Protein AF-0000000069400389 (afdb_homodimer)

Sequence (372 aa):
MADGIDGRTILNSVLGAYGLPQLKAAAGYRLFDDPEEPYSFEYPRSWVRRNNSLRSGFVISDFNTADQLKIEVFPQPPPELPLAQAVVAKLVNPAAEVGGDSRLELPPVSRIKTEVRVIDGKEYTIVAFPSETITRSGYQVRRKNLAVAASRRGSVYCLGCSARSDQYNADKEAIFEHIVTSFRLGMADGIDGRTILNSVLGAYGLPQLKAAAGYRLFDDPEEPYSFEYPRSWVRRNNSLRSGFVISDFNTADQLKIEVFPQPPPELPLAQAVVAKLVNPAAEVGGDSRLELPPVSRIKTEVRVIDGKEYTIVAFPSETITRSGYQVRRKNLAVAASRRGSVYCLGCSARSDQYNADKEAIFEHIVTSFRLG

pLDDT: mean 75.81, std 20.22, range [18.67, 97.06]

Organism: Chlorella vulgaris (NCBI:txid3077)

Secondary structure (DSSP, 8-state):
------HHHHHHHHHHHTTPPP----TTEEEE--TTSSEEEEEETT-EEE--TTT-PPEEE-TTSS-EEEEEEEEPPPTTS-HHHHHHHHHH-GGGGTT-----BPPPGGG-EEEEEEETTEEEEEEEEEEEEE-TTS-EEEEEEEEEEEEETTEEEEEEEEEEGGG--HHHHHHHHHHHHH-EE-/------HHHHHHHHHHHTTPPP----TTEEEE--TTSSEEEEEETT-EEE--TTT-PPEEE-TTSS-EEEEEEEEPPPTTS-HHHHHHHHHH-GGGGTT-----BPPPGGG-EEEEEEETTEEEEEEEEEEEEE-TTS-EEEEEEEEEEEEETTEEEEEEEEEEGGG--HHHHHHHHHHHHH-EE-

InterPro domains:
  IPR002683 PsbP, C-terminal [PF01789] (28-184)
  IPR016123 Mog1/PsbP, alpha/beta/alpha sandwich [SSF55724] (31-185)

Foldseek 3Di:
DPPPQDVLNVQQVVCVVVVHHRPPPPPFWDKDDDVVDPDIDIDGPPDDDDPCLLPPKDWDADPVFRKIKIKGKFFDDDPVDDPLQVQQCCVQCVVVVPVDDPCFDGDDPVQKDWDWDADPNWIKIKIWGKGWDQDPVRDIFIKIKIKIWTDDPRMIIMMMIIHTPVPDDPVNVVVSVVVRVVDDDD/DPPPQDVLNVQLVVCVVVVHDRPPPPPFWDKDDDVVDPDIDIDGPPDDDDPPLLPPKDWDADPVFRKIKIKGKFFDDDPVDDPLQVQQCCVQCVCVVPVDDPCFDGDDPVQKDWDWDADPNWIKIKIWGKGWDQDPVRDIFIKIKIKIWTDDPRMIMMMMIIHTPVPDDPVNVVVSVVVRVVDDDD

Structure (mmCIF, N/CA/C/O backbone):
data_AF-0000000069400389-model_v1
#
loop_
_entity.id
_entity.type
_entity.pdbx_description
1 polymer 'PsbP C-terminal domain-containing protein'
#
loop_
_atom_site.group_PDB
_atom_site.id
_atom_site.type_symbol
_atom_site.label_atom_id
_atom_site.label_alt_id
_atom_site.label_comp_id
_atom_site.label_asym_id
_atom_site.label_entity_id
_atom_site.label_seq_id
_atom_site.pdbx_PDB_ins_code
_atom_site.Cartn_x
_atom_site.Cartn_y
_atom_site.Cartn_z
_atom_site.occupancy
_atom_site.B_iso_or_equiv
_atom_site.auth_seq_id
_atom_site.auth_comp_id
_atom_site.auth_asym_id
_atom_site.auth_atom_id
_atom_site.pdbx_PDB_model_num
ATOM 1 N N . MET A 1 1 ? -14.555 34.281 -21.391 1 18.67 1 MET A N 1
ATOM 2 C CA . MET A 1 1 ? -13.125 34.344 -21.078 1 18.67 1 MET A CA 1
ATOM 3 C C . MET A 1 1 ? -12.898 34.281 -19.578 1 18.67 1 MET A C 1
ATOM 5 O O . MET A 1 1 ? -11.852 34.719 -19.094 1 18.67 1 MET A O 1
ATOM 9 N N . ALA A 1 2 ? -13.68 33.656 -18.703 1 27.16 2 ALA A N 1
ATOM 10 C CA . ALA A 1 2 ? -13.906 33.781 -17.266 1 27.16 2 ALA A CA 1
ATOM 11 C C . ALA A 1 2 ? -12.625 33.562 -16.484 1 27.16 2 ALA A C 1
ATOM 13 O O . ALA A 1 2 ? -11.984 32.5 -16.625 1 27.16 2 ALA A O 1
ATOM 14 N N . ASP A 1 3 ? -11.812 34.469 -16.188 1 31.42 3 ASP A N 1
ATOM 15 C CA . ASP A 1 3 ? -10.5 34.625 -15.578 1 31.42 3 ASP A CA 1
ATOM 16 C C . ASP A 1 3 ? -10.461 33.938 -14.203 1 31.42 3 ASP A C 1
ATOM 18 O O . ASP A 1 3 ? -11.086 34.406 -13.258 1 31.42 3 ASP A O 1
ATOM 22 N N . GLY A 1 4 ? -10.734 32.688 -14.102 1 34.12 4 GLY A N 1
ATOM 23 C CA . GLY A 1 4 ? -11 31.844 -12.938 1 34.12 4 GLY A CA 1
ATOM 24 C C . GLY A 1 4 ? -10.016 32.062 -11.805 1 34.12 4 GLY A C 1
ATOM 25 O O . GLY A 1 4 ? -8.797 32.062 -12.016 1 34.12 4 GLY A O 1
ATOM 26 N N . ILE A 1 5 ? -10.352 32.875 -10.812 1 39.53 5 ILE A N 1
ATOM 27 C CA . ILE A 1 5 ? -9.648 33.375 -9.633 1 39.53 5 ILE A CA 1
ATOM 28 C C . ILE A 1 5 ? -8.883 32.25 -8.969 1 39.53 5 ILE A C 1
ATOM 30 O O . ILE A 1 5 ? -9.469 31.234 -8.578 1 39.53 5 ILE A O 1
ATOM 34 N N . ASP A 1 6 ? -7.637 32.062 -9.289 1 43.31 6 ASP A N 1
ATOM 35 C CA . ASP A 1 6 ? -6.633 31.125 -8.805 1 43.31 6 ASP A CA 1
ATOM 36 C C . ASP A 1 6 ? -6.629 31.047 -7.281 1 43.31 6 ASP A C 1
ATOM 38 O O . ASP A 1 6 ? -6.742 32.062 -6.605 1 43.31 6 ASP A O 1
ATOM 42 N N . GLY A 1 7 ? -7.098 30.188 -6.547 1 41.69 7 GLY A N 1
ATOM 43 C CA . GLY A 1 7 ? -7.301 30.062 -5.113 1 41.69 7 GLY A CA 1
ATOM 44 C C . GLY A 1 7 ? -6.184 30.672 -4.293 1 41.69 7 GLY A C 1
ATOM 45 O O . GLY A 1 7 ? -6.418 31.188 -3.197 1 41.69 7 GLY A O 1
ATOM 46 N N . ARG A 1 8 ? -4.898 30.906 -4.742 1 48.06 8 ARG A N 1
ATOM 47 C CA . ARG A 1 8 ? -3.85 31.703 -4.113 1 48.06 8 ARG A CA 1
ATOM 48 C C . ARG A 1 8 ? -4.285 33.156 -3.959 1 48.06 8 ARG A C 1
ATOM 50 O O . ARG A 1 8 ? -3.988 33.781 -2.945 1 48.06 8 ARG A O 1
ATOM 57 N N . THR A 1 9 ? -4.992 33.469 -4.91 1 51.22 9 THR A N 1
ATOM 58 C CA . THR A 1 9 ? -5.465 34.844 -4.898 1 51.22 9 THR A CA 1
ATOM 59 C C . THR A 1 9 ? -6.469 35.062 -3.771 1 51.22 9 THR A C 1
ATOM 61 O O . THR A 1 9 ? -6.391 36.062 -3.045 1 51.22 9 THR A O 1
ATOM 64 N N . ILE A 1 10 ? -7.207 34.125 -3.498 1 46.81 10 ILE A N 1
ATOM 65 C CA . ILE A 1 10 ? -8.219 34.25 -2.459 1 46.81 10 ILE A CA 1
ATOM 66 C C . ILE A 1 10 ? -7.574 34.125 -1.083 1 46.81 10 ILE A C 1
ATOM 68 O O . ILE A 1 10 ? -7.82 34.938 -0.191 1 46.81 10 ILE A O 1
ATOM 72 N N . LEU A 1 11 ? -6.57 33.219 -0.821 1 45 11 LEU A N 1
ATOM 73 C CA . LEU A 1 11 ? -5.879 33.031 0.454 1 45 11 LEU A CA 1
ATOM 74 C C . LEU A 1 11 ? -4.988 34.25 0.751 1 45 11 LEU A C 1
ATOM 76 O O . LEU A 1 11 ? -4.992 34.75 1.87 1 45 11 LEU A O 1
ATOM 80 N N . ASN A 1 12 ? -4.211 34.688 -0.18 1 56.81 12 ASN A N 1
ATOM 81 C CA . ASN A 1 12 ? -3.447 35.906 0.027 1 56.81 12 ASN A CA 1
ATOM 82 C C . ASN A 1 12 ? -4.359 37.094 0.313 1 56.81 12 ASN A C 1
ATOM 84 O O . ASN A 1 12 ? -3.98 38 1.046 1 56.81 12 ASN A O 1
ATOM 88 N N . SER A 1 13 ? -5.539 36.969 -0.174 1 52.91 13 SER A N 1
ATOM 89 C CA . SER A 1 13 ? -6.477 38.062 0.104 1 52.91 13 SER A CA 1
ATOM 90 C C . SER A 1 13 ? -6.906 38.062 1.567 1 52.91 13 SER A C 1
ATOM 92 O O . SER A 1 13 ? -7.008 39.125 2.191 1 52.91 13 SER A O 1
ATOM 94 N N . VAL A 1 14 ? -7.07 36.969 2.166 1 45.69 14 VAL A N 1
ATOM 95 C CA . VAL A 1 14 ? -7.457 36.812 3.566 1 45.69 14 VAL A CA 1
ATOM 96 C C . VAL A 1 14 ? -6.27 37.125 4.469 1 45.69 14 VAL A C 1
ATOM 98 O O . VAL A 1 14 ? -6.398 37.906 5.414 1 45.69 14 VAL A O 1
ATOM 101 N N . LEU A 1 15 ? -5.109 36.5 4.164 1 49.78 15 LEU A N 1
ATOM 102 C CA . LEU A 1 15 ? -3.93 36.875 4.938 1 49.78 15 LEU A CA 1
ATOM 103 C C . LEU A 1 15 ? -3.713 38.375 4.895 1 49.78 15 LEU A C 1
ATOM 105 O O . LEU A 1 15 ? -3.402 39 5.914 1 49.78 15 LEU A O 1
ATOM 109 N N . GLY A 1 16 ? -3.781 38.906 3.727 1 51.16 16 GLY A N 1
ATOM 110 C CA . GLY A 1 16 ? -3.654 40.344 3.555 1 51.16 16 GLY A CA 1
ATOM 111 C C . GLY A 1 16 ? -4.637 41.156 4.398 1 51.16 16 GLY A C 1
ATOM 112 O O . GLY A 1 16 ? -4.285 42.188 4.957 1 51.16 16 GLY A O 1
ATOM 113 N N . ALA A 1 17 ? -5.777 40.75 4.508 1 50.03 17 ALA A N 1
ATOM 114 C CA . ALA A 1 17 ? -6.801 41.469 5.273 1 50.03 17 ALA A CA 1
ATOM 115 C C . ALA A 1 17 ? -6.449 41.5 6.758 1 50.03 17 ALA A C 1
ATOM 117 O O . ALA A 1 17 ? -6.797 42.469 7.457 1 50.03 17 ALA A O 1
ATOM 118 N N . TYR A 1 18 ? -5.695 40.531 7.289 1 48.56 18 TYR A N 1
ATOM 119 C CA . TYR A 1 18 ? -5.312 40.5 8.695 1 48.56 18 TYR A CA 1
ATOM 120 C C . TYR A 1 18 ? -3.881 40.969 8.883 1 48.56 18 TYR A C 1
ATOM 122 O O . TYR A 1 18 ? -3.305 40.844 9.961 1 48.56 18 TYR A O 1
ATOM 130 N N . GLY A 1 19 ? -3.307 41.531 7.836 1 48.47 19 GLY A N 1
ATOM 131 C CA . GLY A 1 19 ? -1.985 42.156 7.891 1 48.47 19 GLY A CA 1
ATOM 132 C C . GLY A 1 19 ? -0.862 41.125 7.906 1 48.47 19 GLY A C 1
ATOM 133 O O . GLY A 1 19 ? 0.236 41.406 8.391 1 48.47 19 GLY A O 1
ATOM 134 N N . LEU A 1 20 ? -1.243 39.906 7.617 1 45.25 20 LEU A N 1
ATOM 135 C CA . LEU A 1 20 ? -0.29 38.781 7.656 1 45.25 20 LEU A CA 1
ATOM 136 C C . LEU A 1 20 ? 0.436 38.656 6.32 1 45.25 20 LEU A C 1
ATOM 138 O O . LEU A 1 20 ? -0.083 39.062 5.281 1 45.25 20 LEU A O 1
ATOM 142 N N . PRO A 1 21 ? 1.697 38.25 6.266 1 48.38 21 PRO A N 1
ATOM 143 C CA . PRO A 1 21 ? 2.436 38.156 5.004 1 48.38 21 PRO A CA 1
ATOM 144 C C . PRO A 1 21 ? 1.747 37.281 3.979 1 48.38 21 PRO A C 1
ATOM 146 O O . PRO A 1 21 ? 1.101 36.281 4.348 1 48.38 21 PRO A O 1
ATOM 149 N N . GLN A 1 22 ? 1.416 37.625 2.736 1 47.28 22 GLN A N 1
ATOM 150 C CA . GLN A 1 22 ? 0.807 36.938 1.612 1 47.28 22 GLN A CA 1
ATOM 151 C C . GLN A 1 22 ? 1.602 35.688 1.252 1 47.28 22 GLN A C 1
ATOM 153 O O . GLN A 1 22 ? 2.809 35.594 1.49 1 47.28 22 GLN A O 1
ATOM 158 N N . LEU A 1 23 ? 0.922 34.5 1.104 1 44.97 23 LEU A N 1
ATOM 159 C CA . LEU A 1 23 ? 1.599 33.25 0.703 1 44.97 23 LEU A CA 1
ATOM 160 C C . LEU A 1 23 ? 2.205 33.406 -0.689 1 44.97 23 LEU A C 1
ATOM 162 O O . LEU A 1 23 ? 1.507 33.75 -1.642 1 44.97 23 LEU A O 1
ATOM 166 N N . LYS A 1 24 ? 3.381 33.844 -0.844 1 45.59 24 LYS A N 1
ATOM 167 C CA . LYS A 1 24 ? 4.109 33.844 -2.109 1 45.59 24 LYS A CA 1
ATOM 168 C C . LYS A 1 24 ? 4.16 32.469 -2.732 1 45.59 24 LYS A C 1
ATOM 170 O O . LYS A 1 24 ? 4.145 31.453 -2.02 1 45.59 24 LYS A O 1
ATOM 175 N N . ALA A 1 25 ? 3.545 32.125 -3.816 1 48.88 25 ALA A N 1
ATOM 176 C CA . ALA A 1 25 ? 3.996 30.906 -4.512 1 48.88 25 ALA A CA 1
ATOM 177 C C . ALA A 1 25 ? 5.473 30.641 -4.242 1 48.88 25 ALA A C 1
ATOM 179 O O . ALA A 1 25 ? 6.324 31.484 -4.523 1 48.88 25 ALA A O 1
ATOM 180 N N . ALA A 1 26 ? 5.785 29.984 -3.072 1 53.16 26 ALA A N 1
ATOM 181 C CA . ALA A 1 26 ? 7.188 29.953 -2.662 1 53.16 26 ALA A CA 1
ATOM 182 C C . ALA A 1 26 ? 8.07 29.359 -3.754 1 53.16 26 ALA A C 1
ATOM 184 O O . ALA A 1 26 ? 7.742 28.328 -4.328 1 53.16 26 ALA A O 1
ATOM 185 N N . ALA A 1 27 ? 8.805 30.094 -4.34 1 67.44 27 ALA A N 1
ATOM 186 C CA . ALA A 1 27 ? 9.773 29.844 -5.402 1 67.44 27 ALA A CA 1
ATOM 187 C C . ALA A 1 27 ? 10.32 28.422 -5.328 1 67.44 27 ALA A C 1
ATOM 189 O O . ALA A 1 27 ? 10.664 27.828 -6.352 1 67.44 27 ALA A O 1
ATOM 190 N N . GLY A 1 28 ? 9.961 27.578 -4.25 1 87.25 28 GLY A N 1
ATOM 191 C CA . GLY A 1 28 ? 10.578 26.281 -4.062 1 87.25 28 GLY A CA 1
ATOM 192 C C . GLY A 1 28 ? 9.57 25.141 -3.998 1 87.25 28 GLY A C 1
ATOM 193 O O . GLY A 1 28 ? 9.945 23.984 -3.781 1 87.25 28 GLY A O 1
ATOM 194 N N . TYR A 1 29 ? 8.273 25.469 -4.379 1 92 29 TYR A N 1
ATOM 195 C CA . TYR A 1 29 ? 7.258 24.422 -4.258 1 92 29 TYR A CA 1
ATOM 196 C C . TYR A 1 29 ? 6.594 24.141 -5.602 1 92 29 TYR A C 1
ATOM 198 O O . TYR A 1 29 ? 6.562 25.016 -6.473 1 92 29 TYR A O 1
ATOM 206 N N . ARG A 1 30 ? 6.121 22.828 -5.746 1 89.88 30 ARG A N 1
ATOM 207 C CA . ARG A 1 30 ? 5.336 22.391 -6.895 1 89.88 30 ARG A CA 1
ATOM 208 C C . ARG A 1 30 ? 3.92 22.016 -6.477 1 89.88 30 ARG A C 1
ATOM 210 O O . ARG A 1 30 ? 3.707 21.5 -5.375 1 89.88 30 ARG A O 1
ATOM 217 N N . LEU A 1 31 ? 3.004 22.281 -7.426 1 89.81 31 LEU A N 1
ATOM 218 C CA . LEU A 1 31 ? 1.607 21.938 -7.184 1 89.81 31 LEU A CA 1
ATOM 219 C C . LEU A 1 31 ? 1.3 20.531 -7.688 1 89.81 31 LEU A C 1
ATOM 221 O O . LEU A 1 31 ? 1.609 20.203 -8.836 1 89.81 31 LEU A O 1
ATOM 225 N N . PHE A 1 32 ? 0.857 19.703 -6.797 1 89.25 32 PHE A N 1
ATOM 226 C CA . PHE A 1 32 ? 0.183 18.484 -7.207 1 89.25 32 PHE A CA 1
ATOM 227 C C . PHE A 1 32 ? -1.296 18.734 -7.469 1 89.25 32 PHE A C 1
ATOM 229 O O . PHE A 1 32 ? -2.043 19.078 -6.551 1 89.25 32 PHE A O 1
ATOM 236 N N . ASP A 1 33 ? -1.626 18.641 -8.711 1 84.19 33 ASP A N 1
ATOM 237 C CA . ASP A 1 33 ? -3.016 18.812 -9.125 1 84.19 33 ASP A CA 1
ATOM 238 C C . ASP A 1 33 ? -3.377 17.859 -10.258 1 84.19 33 ASP A C 1
ATOM 240 O O . ASP A 1 33 ? -3.307 18.234 -11.43 1 84.19 33 ASP A O 1
ATOM 244 N N . ASP A 1 34 ? -3.701 16.625 -9.867 1 73.75 34 ASP A N 1
ATOM 245 C CA . ASP A 1 34 ? -4.137 15.578 -10.789 1 73.75 34 ASP A CA 1
ATOM 246 C C . ASP A 1 34 ? -5.648 15.641 -11.008 1 73.75 34 ASP A C 1
ATOM 248 O O . ASP A 1 34 ? -6.426 15.531 -10.055 1 73.75 34 ASP A O 1
ATOM 252 N N . PRO A 1 35 ? -6.051 15.836 -12.25 1 74.25 35 PRO A N 1
ATOM 253 C CA . PRO A 1 35 ? -7.488 15.953 -12.508 1 74.25 35 PRO A CA 1
ATOM 254 C C . PRO A 1 35 ? -8.266 14.711 -12.086 1 74.25 35 PRO A C 1
ATOM 256 O O . PRO A 1 35 ? -9.477 14.781 -11.859 1 74.25 35 PRO A O 1
ATOM 259 N N . GLU A 1 36 ? -7.609 13.594 -12.016 1 68.81 36 GLU A N 1
ATOM 260 C CA . GLU A 1 36 ? -8.266 12.352 -11.617 1 68.81 36 GLU A CA 1
ATOM 261 C C . GLU A 1 36 ? -8.445 12.289 -10.102 1 68.81 36 GLU A C 1
ATOM 263 O O . GLU A 1 36 ? -9.148 11.414 -9.586 1 68.81 36 GLU A O 1
ATOM 268 N N . GLU A 1 37 ? -7.77 13.164 -9.391 1 76.81 37 GLU A N 1
ATOM 269 C CA . GLU A 1 37 ? -7.848 13.188 -7.934 1 76.81 37 GLU A CA 1
ATOM 270 C C . GLU A 1 37 ? -8.648 14.391 -7.449 1 76.81 37 GLU A C 1
ATOM 272 O O . GLU A 1 37 ? -8.555 15.477 -8.016 1 76.81 37 GLU A O 1
ATOM 277 N N . PRO A 1 38 ? -9.469 14.203 -6.43 1 86.06 38 PRO A N 1
ATOM 278 C CA . PRO A 1 38 ? -10.289 15.305 -5.918 1 86.06 38 PRO A CA 1
ATOM 279 C C . PRO A 1 38 ? -9.516 16.219 -4.977 1 86.06 38 PRO A C 1
ATOM 281 O O . PRO A 1 38 ? -10.117 16.953 -4.188 1 86.06 38 PRO A O 1
ATOM 284 N N . TYR A 1 39 ? -8.227 16.094 -4.859 1 90.56 39 TYR A N 1
ATOM 285 C CA . TYR A 1 39 ? -7.414 16.906 -3.959 1 90.56 39 TYR A CA 1
ATOM 286 C C . TYR A 1 39 ? -6.223 17.516 -4.695 1 90.56 39 TYR A C 1
ATOM 288 O O . TYR A 1 39 ? -5.844 17.047 -5.77 1 90.56 39 TYR A O 1
ATOM 296 N N . SER A 1 40 ? -5.699 18.641 -4.141 1 90.38 40 SER A N 1
ATOM 297 C CA . SER A 1 40 ? -4.465 19.281 -4.57 1 90.38 40 SER A CA 1
ATOM 298 C C . SER A 1 40 ? -3.633 19.734 -3.377 1 90.38 40 SER A C 1
ATOM 300 O O . SER A 1 40 ? -4.152 19.875 -2.268 1 90.38 40 SER A O 1
ATOM 302 N N . PHE A 1 41 ? -2.348 19.797 -3.537 1 94.62 41 PHE A N 1
ATOM 303 C CA . PHE A 1 41 ? -1.428 20.281 -2.518 1 94.62 41 PHE A CA 1
ATOM 304 C C . PHE A 1 41 ? -0.112 20.734 -3.143 1 94.62 41 PHE A C 1
ATOM 306 O O . PHE A 1 41 ? 0.162 20.422 -4.305 1 94.62 41 PHE A O 1
ATOM 313 N N . GLU A 1 42 ? 0.607 21.516 -2.342 1 94.12 42 GLU A N 1
ATOM 314 C CA . GLU A 1 42 ? 1.947 21.906 -2.77 1 94.12 42 GLU A CA 1
ATOM 315 C C . GLU A 1 42 ? 3.018 21.141 -2.004 1 94.12 42 GLU A C 1
ATOM 317 O O . GLU A 1 42 ? 2.84 20.828 -0.825 1 94.12 42 GLU A O 1
ATOM 322 N N . TYR A 1 43 ? 4.125 20.766 -2.73 1 93.81 43 TYR A N 1
ATOM 323 C CA . TYR A 1 43 ? 5.266 20.109 -2.105 1 93.81 43 TYR A CA 1
ATOM 324 C C . TYR A 1 43 ? 6.578 20.609 -2.699 1 93.81 43 TYR A C 1
ATOM 326 O O . TYR A 1 43 ? 6.594 21.203 -3.775 1 93.81 43 TYR A O 1
ATOM 334 N N . PRO A 1 44 ? 7.66 20.422 -1.957 1 91.88 44 PRO A N 1
ATOM 335 C CA . PRO A 1 44 ? 8.938 20.938 -2.461 1 91.88 44 PRO A CA 1
ATOM 336 C C . PRO A 1 44 ? 9.281 20.406 -3.848 1 91.88 44 PRO A C 1
ATOM 338 O O . PRO A 1 44 ? 9.141 19.203 -4.102 1 91.88 44 PRO A O 1
ATOM 341 N N . ARG A 1 45 ? 9.812 21.25 -4.715 1 87.25 45 ARG A N 1
ATOM 342 C CA . ARG A 1 45 ? 10.156 20.906 -6.086 1 87.25 45 ARG A CA 1
ATOM 343 C C . ARG A 1 45 ? 11.234 19.828 -6.125 1 87.25 45 ARG A C 1
ATOM 345 O O . ARG A 1 45 ? 11.312 19.047 -7.078 1 87.25 45 ARG A O 1
ATOM 352 N N . SER A 1 46 ? 12.031 19.828 -5.129 1 85.75 46 SER A N 1
ATOM 353 C CA . SER A 1 46 ? 13.148 18.906 -5.094 1 85.75 46 SER A CA 1
ATOM 354 C C . SER A 1 46 ? 12.688 17.5 -4.727 1 85.75 46 SER A C 1
ATOM 356 O O . SER A 1 46 ? 13.445 16.531 -4.859 1 85.75 46 SER A O 1
ATOM 358 N N . TRP A 1 47 ? 11.438 17.344 -4.219 1 87.5 47 TRP A N 1
ATOM 359 C CA . TRP A 1 47 ? 10.938 16.016 -3.867 1 87.5 47 TRP A CA 1
ATOM 360 C C . TRP A 1 47 ? 10.5 15.25 -5.109 1 87.5 47 TRP A C 1
ATOM 362 O O . TRP A 1 47 ? 10.086 15.859 -6.102 1 87.5 47 TRP A O 1
ATOM 372 N N . VAL A 1 48 ? 10.586 13.922 -5.023 1 76.88 48 VAL A N 1
ATOM 373 C CA . VAL A 1 48 ? 10.305 13.062 -6.168 1 76.88 48 VAL A CA 1
ATOM 374 C C . VAL A 1 48 ? 9.086 12.188 -5.875 1 76.88 48 VAL A C 1
ATOM 376 O O . VAL A 1 48 ? 9 11.578 -4.809 1 76.88 48 VAL A O 1
ATOM 379 N N . ARG A 1 49 ? 8.164 12.344 -6.848 1 74.56 49 ARG A N 1
ATOM 380 C CA . ARG A 1 49 ? 6.988 11.477 -6.77 1 74.56 49 ARG A CA 1
ATOM 381 C C . ARG A 1 49 ? 7.316 10.07 -7.246 1 74.56 49 ARG A C 1
ATOM 383 O O . ARG A 1 49 ? 7.898 9.891 -8.32 1 74.56 49 ARG A O 1
ATOM 390 N N . ARG A 1 50 ? 7.109 9.148 -6.469 1 62.47 50 ARG A N 1
ATOM 391 C CA . ARG A 1 50 ? 7.262 7.746 -6.859 1 62.47 50 ARG A CA 1
ATOM 392 C C . ARG A 1 50 ? 5.938 7 -6.742 1 62.47 50 ARG A C 1
ATOM 394 O O . ARG A 1 50 ? 5.164 7.23 -5.809 1 62.47 50 ARG A O 1
ATOM 401 N N . ASN A 1 51 ? 5.43 6.496 -7.961 1 49.28 51 ASN A N 1
ATOM 402 C CA . ASN A 1 51 ? 4.266 5.625 -7.836 1 49.28 51 ASN A CA 1
ATOM 403 C C . ASN A 1 51 ? 4.43 4.637 -6.688 1 49.28 51 ASN A C 1
ATOM 405 O O . ASN A 1 51 ? 5.508 4.07 -6.496 1 49.28 51 ASN A O 1
ATOM 409 N N . ASN A 1 52 ? 3.797 4.98 -5.754 1 46.16 52 ASN A N 1
ATOM 410 C CA . ASN A 1 52 ? 3.852 3.928 -4.746 1 46.16 52 ASN A CA 1
ATOM 411 C C . ASN A 1 52 ? 3.654 2.549 -5.367 1 46.16 52 ASN A C 1
ATOM 413 O O . ASN A 1 52 ? 2.521 2.129 -5.613 1 46.16 52 ASN A O 1
ATOM 417 N N . SER A 1 53 ? 4.355 2.217 -6.434 1 43.81 53 SER A N 1
ATOM 418 C CA . SER A 1 53 ? 4.312 0.875 -7.008 1 43.81 53 SER A CA 1
ATOM 419 C C . SER A 1 53 ? 3.824 -0.146 -5.988 1 43.81 53 SER A C 1
ATOM 421 O O . SER A 1 53 ? 3.334 -1.216 -6.355 1 43.81 53 SER A O 1
ATOM 423 N N . LEU A 1 54 ? 4.32 0.064 -4.91 1 40.81 54 LEU A N 1
ATOM 424 C CA . LEU A 1 54 ? 3.977 -0.916 -3.885 1 40.81 54 LEU A CA 1
ATOM 425 C C . LEU A 1 54 ? 2.465 -1.063 -3.758 1 40.81 54 LEU A C 1
ATOM 427 O O . LEU A 1 54 ? 1.969 -2.137 -3.41 1 40.81 54 LEU A O 1
ATOM 431 N N . ARG A 1 55 ? 1.723 0.128 -3.975 1 44.34 55 ARG A N 1
ATOM 432 C CA . ARG A 1 55 ? 0.301 0.153 -3.646 1 44.34 55 ARG A CA 1
ATOM 433 C C . ARG A 1 55 ? -0.553 0.018 -4.902 1 44.34 55 ARG A C 1
ATOM 435 O O . ARG A 1 55 ? -1.768 0.223 -4.859 1 44.34 55 ARG A O 1
ATOM 442 N N . SER A 1 56 ? -0.003 0.139 -6.059 1 45.97 56 SER A N 1
ATOM 443 C CA . SER A 1 56 ? -0.823 0.051 -7.262 1 45.97 56 SER A CA 1
ATOM 444 C C . SER A 1 56 ? -1.729 -1.176 -7.223 1 45.97 56 SER A C 1
ATOM 446 O O . SER A 1 56 ? -2.549 -1.377 -8.125 1 45.97 56 SER A O 1
ATOM 448 N N . GLY A 1 57 ? -1.582 -1.891 -6.211 1 52.09 57 GLY A N 1
ATOM 449 C CA . GLY A 1 57 ? -2.219 -3.168 -6.492 1 52.09 57 GLY A CA 1
ATOM 450 C C . GLY A 1 57 ? -3.596 -3.297 -5.867 1 52.09 57 GLY A C 1
ATOM 451 O O . GLY A 1 57 ? -4.004 -2.451 -5.07 1 52.09 57 GLY A O 1
ATOM 452 N N . PHE A 1 58 ? -4.586 -3.449 -6.59 1 61.34 58 PHE A N 1
ATOM 453 C CA . PHE A 1 58 ? -5.848 -3.922 -6.035 1 61.34 58 PHE A CA 1
ATOM 454 C C . PHE A 1 58 ? -5.688 -5.316 -5.441 1 61.34 58 PHE A C 1
ATOM 456 O O . PHE A 1 58 ? -4.73 -6.027 -5.758 1 61.34 58 PHE A O 1
ATOM 463 N N . VAL A 1 59 ? -6.426 -5.438 -4.293 1 72.31 59 VAL A N 1
ATOM 464 C CA . VAL A 1 59 ? -6.57 -6.781 -3.748 1 72.31 59 VAL A CA 1
ATOM 465 C C . VAL A 1 59 ? -7.938 -7.348 -4.121 1 72.31 59 VAL A C 1
ATOM 467 O O . VAL A 1 59 ? -8.945 -6.648 -4.055 1 72.31 59 VAL A O 1
ATOM 470 N N . ILE A 1 60 ? -7.996 -8.555 -4.777 1 80.31 60 ILE A N 1
ATOM 471 C CA . ILE A 1 60 ? -9.211 -9.32 -5.004 1 80.31 60 ILE A CA 1
ATOM 472 C C . ILE A 1 60 ? -9.289 -10.469 -4 1 80.31 60 ILE A C 1
ATOM 474 O O . ILE A 1 60 ? -8.336 -11.242 -3.859 1 80.31 60 ILE A O 1
ATOM 478 N N . SER A 1 61 ? -10.32 -10.43 -3.178 1 82.75 61 SER A N 1
ATOM 479 C CA . SER A 1 61 ? -10.328 -11.398 -2.086 1 82.75 61 SER A CA 1
ATOM 480 C C . SER A 1 61 ? -11.695 -12.047 -1.931 1 82.75 61 SER A C 1
ATOM 482 O O . SER A 1 61 ? -12.711 -11.484 -2.367 1 82.75 61 SER A O 1
ATOM 484 N N . ASP A 1 62 ? -11.625 -13.305 -1.404 1 78.75 62 ASP A N 1
ATOM 485 C CA . ASP A 1 62 ? -12.836 -13.961 -0.908 1 78.75 62 ASP A CA 1
ATOM 486 C C . ASP A 1 62 ? -13.25 -13.391 0.447 1 78.75 62 ASP A C 1
ATOM 488 O O . ASP A 1 62 ? -12.547 -13.578 1.444 1 78.75 62 ASP A O 1
ATOM 492 N N . PHE A 1 63 ? -14.422 -12.758 0.488 1 68.56 63 PHE A N 1
ATOM 493 C CA . PHE A 1 63 ? -14.883 -12.102 1.709 1 68.56 63 PHE A CA 1
ATOM 494 C C . PHE A 1 63 ? -15.156 -13.133 2.799 1 68.56 63 PHE A C 1
ATOM 496 O O . PHE A 1 63 ? -15.102 -12.812 3.988 1 68.56 63 PHE A O 1
ATOM 503 N N . ASN A 1 64 ? -15.508 -14.352 2.385 1 72.88 64 ASN A N 1
ATOM 504 C CA . ASN A 1 64 ? -15.898 -15.391 3.334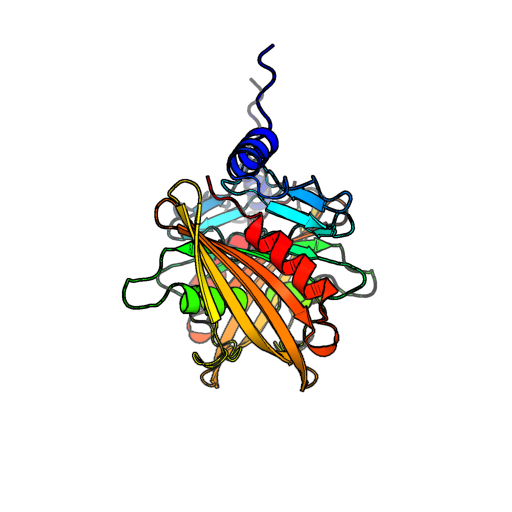 1 72.88 64 ASN A CA 1
ATOM 505 C C . ASN A 1 64 ? -14.68 -16.062 3.963 1 72.88 64 ASN A C 1
ATOM 507 O O . ASN A 1 64 ? -14.781 -16.688 5.02 1 72.88 64 ASN A O 1
ATOM 511 N N . THR A 1 65 ? -13.656 -15.969 3.24 1 81.62 65 THR A N 1
ATOM 512 C CA . THR A 1 65 ? -12.398 -16.531 3.719 1 81.62 65 THR A CA 1
ATOM 513 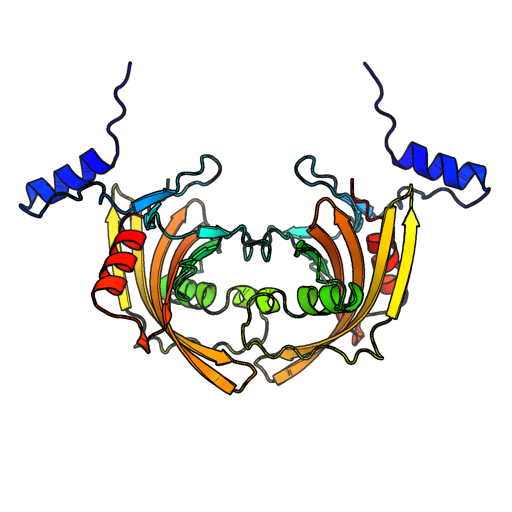C C . THR A 1 65 ? -11.297 -15.484 3.709 1 81.62 65 THR A C 1
ATOM 515 O O . THR A 1 65 ? -11.547 -14.305 3.432 1 81.62 65 THR A O 1
ATOM 518 N N . ALA A 1 66 ? -10.188 -15.508 4.035 1 75.31 66 ALA A N 1
ATOM 519 C CA . ALA A 1 66 ? -9.047 -14.594 3.953 1 75.31 66 ALA A CA 1
ATOM 520 C C . ALA A 1 66 ? -8.18 -14.906 2.738 1 75.31 66 ALA A C 1
ATOM 522 O O . ALA A 1 66 ? -7.039 -14.445 2.648 1 75.31 66 ALA A O 1
ATOM 523 N N . ASP A 1 67 ? -8.859 -15.688 1.72 1 88.81 67 ASP A N 1
ATOM 524 C CA . ASP A 1 67 ? -8.148 -15.906 0.467 1 88.81 67 ASP A CA 1
ATOM 525 C C . ASP A 1 67 ? -8.07 -14.625 -0.354 1 88.81 67 ASP A C 1
ATOM 527 O O . ASP A 1 67 ? -9.039 -13.867 -0.431 1 88.81 67 ASP A O 1
ATOM 531 N N . GLN A 1 68 ? -6.891 -14.438 -0.877 1 86.88 68 GLN A N 1
ATOM 532 C CA . GLN A 1 68 ? -6.746 -13.188 -1.614 1 86.88 68 GLN A CA 1
ATOM 533 C C . GLN A 1 68 ? -5.73 -13.328 -2.744 1 86.88 68 GLN A C 1
ATOM 535 O O . GLN A 1 68 ? -4.902 -14.234 -2.73 1 86.88 68 GLN A O 1
ATOM 540 N N . LEU A 1 69 ? -5.914 -12.445 -3.752 1 91.06 69 LEU A N 1
ATOM 541 C CA . LEU A 1 69 ? -4.844 -12.234 -4.715 1 91.06 69 LEU A CA 1
ATOM 542 C C . LEU A 1 69 ? -4.477 -10.758 -4.801 1 91.06 69 LEU A C 1
ATOM 544 O O . LEU A 1 69 ? -5.305 -9.891 -4.516 1 91.06 69 LEU A O 1
ATOM 548 N N . LYS A 1 70 ? -3.221 -10.5 -5.09 1 85.56 70 LYS A N 1
ATOM 549 C CA . LYS A 1 70 ? -2.715 -9.148 -5.277 1 85.56 70 LYS A CA 1
ATOM 550 C C . LYS A 1 70 ? -1.722 -9.086 -6.434 1 85.56 70 LYS A C 1
ATOM 552 O O . LYS A 1 70 ? -1.15 -10.102 -6.824 1 85.56 70 LYS A O 1
ATOM 557 N N . ILE A 1 71 ? -1.645 -7.828 -6.973 1 85.75 71 ILE A N 1
ATOM 558 C CA . ILE A 1 71 ? -0.653 -7.57 -8.016 1 85.75 71 ILE A CA 1
ATOM 559 C C . ILE A 1 71 ? 0.451 -6.672 -7.461 1 85.75 71 ILE A C 1
ATOM 561 O O . ILE A 1 71 ? 0.173 -5.688 -6.773 1 85.75 71 ILE A O 1
ATOM 565 N N . GLU A 1 72 ? 1.696 -7.125 -7.633 1 81.75 72 GLU A N 1
ATOM 566 C CA . GLU A 1 72 ? 2.865 -6.309 -7.32 1 81.75 72 GLU A CA 1
ATOM 567 C C . GLU A 1 72 ? 3.691 -6.027 -8.57 1 81.75 72 GLU A C 1
ATOM 569 O O . GLU A 1 72 ? 3.887 -6.914 -9.406 1 81.75 72 GLU A O 1
ATOM 574 N N . VAL A 1 73 ? 3.984 -4.73 -8.711 1 79.31 73 VAL A N 1
ATOM 575 C CA . VAL A 1 73 ? 4.875 -4.332 -9.797 1 79.31 73 VAL A CA 1
ATOM 576 C C . VAL A 1 73 ? 6.156 -3.73 -9.227 1 79.31 73 VAL A C 1
ATOM 578 O O . VAL A 1 73 ? 6.102 -2.859 -8.352 1 79.31 73 VAL A O 1
ATOM 581 N N . PHE A 1 74 ? 7.305 -4.254 -9.617 1 75.38 74 PHE A N 1
ATOM 582 C CA . PHE A 1 74 ? 8.578 -3.781 -9.086 1 75.38 74 PHE A CA 1
ATOM 583 C C . PHE A 1 74 ? 9.672 -3.875 -10.141 1 75.38 74 PHE A C 1
ATOM 585 O O . PHE A 1 74 ? 9.523 -4.582 -11.141 1 75.38 74 PHE A O 1
ATOM 592 N N . PRO A 1 75 ? 10.711 -3.115 -9.992 1 78.94 75 PRO A N 1
ATOM 593 C CA . PRO A 1 75 ? 11.781 -3.16 -10.984 1 78.94 75 PRO A CA 1
ATOM 594 C C . PRO A 1 75 ? 12.422 -4.539 -11.102 1 78.94 75 PRO A C 1
ATOM 596 O O . PRO A 1 75 ? 12.531 -5.262 -10.109 1 78.94 75 PRO A O 1
ATOM 599 N N . GLN A 1 76 ? 12.852 -4.816 -12.281 1 85.06 76 GLN A N 1
ATOM 600 C CA . GLN A 1 76 ? 13.594 -6.051 -12.5 1 85.06 76 GLN A CA 1
ATOM 601 C C . GLN A 1 76 ? 14.789 -6.148 -11.547 1 85.06 76 GLN A C 1
ATOM 603 O O . GLN A 1 76 ? 15.602 -5.227 -11.469 1 85.06 76 GLN A O 1
ATOM 608 N N . PRO A 1 77 ? 14.734 -7.312 -10.797 1 82.38 77 PRO A N 1
ATOM 609 C CA . PRO A 1 77 ? 15.875 -7.465 -9.891 1 82.38 77 PRO A CA 1
ATOM 610 C C . PRO A 1 77 ? 17.203 -7.652 -10.625 1 82.38 77 PRO A C 1
ATOM 612 O O . PRO A 1 77 ? 17.203 -8.031 -11.797 1 82.38 77 PRO A O 1
ATOM 615 N N . PRO A 1 78 ? 18.297 -7.312 -9.859 1 83.44 78 PRO A N 1
ATOM 616 C CA . PRO A 1 78 ? 19.594 -7.578 -10.477 1 83.44 78 PRO A CA 1
ATOM 617 C C . PRO A 1 78 ? 19.812 -9.055 -10.797 1 83.44 78 PRO A C 1
ATOM 619 O O . PRO A 1 78 ? 19.172 -9.922 -10.188 1 83.44 78 PRO A O 1
ATOM 622 N N . PRO A 1 79 ? 20.75 -9.297 -11.688 1 85.69 79 PRO A N 1
ATOM 623 C CA . PRO A 1 79 ? 20.953 -10.672 -12.141 1 85.69 79 PRO A CA 1
ATOM 624 C C . PRO A 1 79 ? 21.375 -11.609 -11.008 1 85.69 79 PRO A C 1
ATOM 626 O O . PRO A 1 79 ? 21.141 -12.82 -11.086 1 85.69 79 PRO A O 1
ATOM 629 N N . GLU A 1 80 ? 21.891 -11.125 -9.969 1 86.25 80 GLU A N 1
ATOM 630 C CA . GLU A 1 80 ? 22.391 -11.945 -8.859 1 86.25 80 GLU A CA 1
ATOM 631 C C . GLU A 1 80 ? 21.25 -12.414 -7.965 1 86.25 80 GLU A C 1
ATOM 633 O O . GLU A 1 80 ? 21.406 -13.352 -7.184 1 86.25 80 GLU A O 1
ATOM 638 N N . LEU A 1 81 ? 20.141 -11.797 -8.078 1 86.88 81 LEU A N 1
ATOM 639 C CA . LEU A 1 81 ? 18.984 -12.156 -7.258 1 86.88 81 LEU A CA 1
ATOM 640 C C . LEU A 1 81 ? 17.969 -12.938 -8.07 1 86.88 81 LEU A C 1
ATOM 642 O O . LEU A 1 81 ? 17.391 -12.406 -9.023 1 86.88 81 LEU A O 1
ATOM 646 N N . PRO A 1 82 ? 17.75 -14.219 -7.676 1 89.69 82 PRO A N 1
ATOM 647 C CA . PRO A 1 82 ? 16.719 -14.984 -8.383 1 89.69 82 PRO A CA 1
ATOM 648 C C . PRO A 1 82 ? 15.344 -14.336 -8.305 1 89.69 82 PRO A C 1
ATOM 650 O O . PRO A 1 82 ? 14.945 -13.836 -7.246 1 89.69 82 PRO A O 1
ATOM 653 N N . LEU A 1 83 ? 14.664 -14.328 -9.461 1 93.56 83 LEU A N 1
ATOM 654 C CA . LEU A 1 83 ? 13.359 -13.688 -9.555 1 93.56 83 LEU A CA 1
ATOM 655 C C . LEU A 1 83 ? 12.406 -14.227 -8.492 1 93.56 83 LEU A C 1
ATOM 657 O O . LEU A 1 83 ? 11.641 -13.461 -7.895 1 93.56 83 LEU A O 1
ATOM 661 N N . ALA A 1 84 ? 12.469 -15.562 -8.297 1 92.88 84 ALA A N 1
ATOM 662 C CA . ALA A 1 84 ? 11.586 -16.188 -7.324 1 92.88 84 ALA A CA 1
ATOM 663 C C . ALA A 1 84 ? 11.773 -15.57 -5.941 1 92.88 84 ALA A C 1
ATOM 665 O O . ALA A 1 84 ? 10.797 -15.312 -5.23 1 92.88 84 ALA A O 1
ATOM 666 N N . GLN A 1 85 ? 13.016 -15.328 -5.609 1 89.56 85 GLN A N 1
ATOM 667 C CA . GLN A 1 85 ? 13.289 -14.75 -4.301 1 89.56 85 GLN A CA 1
ATOM 668 C C . GLN A 1 85 ? 12.805 -13.305 -4.227 1 89.56 85 GLN A C 1
ATOM 670 O O . GLN A 1 85 ? 12.281 -12.875 -3.195 1 89.56 85 GLN A O 1
ATOM 675 N N . ALA A 1 86 ? 12.992 -12.57 -5.293 1 85.81 86 ALA A N 1
ATOM 676 C CA . ALA A 1 86 ? 12.492 -11.195 -5.348 1 85.81 86 ALA A CA 1
ATOM 677 C C . ALA A 1 86 ? 10.969 -11.156 -5.211 1 85.81 86 ALA A C 1
ATOM 679 O O . ALA A 1 86 ? 10.43 -10.297 -4.516 1 85.81 86 ALA A O 1
ATOM 680 N N . VAL A 1 87 ? 10.305 -12.062 -5.848 1 90 87 VAL A N 1
ATOM 681 C CA . VAL A 1 87 ? 8.852 -12.172 -5.809 1 90 87 VAL A CA 1
ATOM 682 C C . VAL A 1 87 ? 8.391 -12.438 -4.375 1 90 87 VAL A C 1
ATOM 684 O O . VAL A 1 87 ? 7.488 -11.766 -3.873 1 90 87 VAL A O 1
ATOM 687 N N . VAL A 1 88 ? 9.031 -13.43 -3.713 1 89.44 88 VAL A N 1
ATOM 688 C CA . VAL A 1 88 ? 8.664 -13.797 -2.352 1 89.44 88 VAL A CA 1
ATOM 689 C C . VAL A 1 88 ? 8.844 -12.594 -1.423 1 89.44 88 VAL A C 1
ATOM 691 O O . VAL A 1 88 ? 7.961 -12.281 -0.624 1 89.44 88 VAL A O 1
ATOM 694 N N . ALA A 1 89 ? 9.938 -11.945 -1.59 1 81.69 89 ALA A N 1
ATOM 695 C CA . ALA A 1 89 ? 10.219 -10.781 -0.749 1 81.69 89 ALA A CA 1
ATOM 696 C C . ALA A 1 89 ? 9.148 -9.703 -0.923 1 81.69 89 ALA A C 1
ATOM 698 O O . ALA A 1 89 ? 8.695 -9.109 0.056 1 81.69 89 ALA A O 1
ATOM 699 N N . LYS A 1 90 ? 8.766 -9.461 -2.178 1 78.06 90 LYS A N 1
ATOM 700 C CA . LYS A 1 90 ? 7.801 -8.398 -2.482 1 78.06 90 LYS A CA 1
ATOM 701 C C . LYS A 1 90 ? 6.41 -8.766 -1.977 1 78.06 90 LYS A C 1
ATOM 703 O O . LYS A 1 90 ? 5.68 -7.902 -1.48 1 78.06 90 LYS A O 1
ATOM 708 N N . LEU A 1 91 ? 5.992 -10.031 -2.074 1 83.5 91 LEU A N 1
ATOM 709 C CA . LEU A 1 91 ? 4.641 -10.438 -1.699 1 83.5 91 LEU A CA 1
ATOM 710 C C . LEU A 1 91 ? 4.512 -10.562 -0.185 1 83.5 91 LEU A C 1
ATOM 712 O O . LEU A 1 91 ? 3.43 -10.352 0.368 1 83.5 91 LEU A O 1
ATOM 716 N N . VAL A 1 92 ? 5.547 -10.977 0.476 1 76.94 92 VAL A N 1
ATOM 717 C CA . VAL A 1 92 ? 5.504 -11.164 1.922 1 76.94 92 VAL A CA 1
ATOM 718 C C . VAL A 1 92 ? 5.684 -9.82 2.625 1 76.94 92 VAL A C 1
ATOM 720 O O . VAL A 1 92 ? 5.059 -9.562 3.656 1 76.94 92 VAL A O 1
ATOM 723 N N . ASN A 1 93 ? 6.539 -9.039 2.094 1 63.56 93 ASN A N 1
ATOM 724 C CA . ASN A 1 93 ? 6.812 -7.723 2.66 1 63.56 93 ASN A CA 1
ATOM 725 C C . ASN A 1 93 ? 6.816 -6.641 1.584 1 63.56 93 ASN A C 1
ATOM 727 O O . ASN A 1 93 ? 7.875 -6.25 1.091 1 63.56 93 ASN A O 1
ATOM 731 N N . PRO A 1 94 ? 5.648 -6.246 1.222 1 56.34 94 PRO A N 1
ATOM 732 C CA . PRO A 1 94 ? 5.621 -5.273 0.126 1 56.34 94 PRO A CA 1
ATOM 733 C C . PRO A 1 94 ? 6.414 -4.008 0.442 1 56.34 94 PRO A C 1
ATOM 735 O O . PRO A 1 94 ? 6.867 -3.314 -0.473 1 56.34 94 PRO A O 1
ATOM 738 N N . ALA A 1 95 ? 6.402 -3.691 1.74 1 48.19 95 ALA A N 1
ATOM 739 C CA . ALA A 1 95 ? 7.184 -2.521 2.127 1 48.19 95 ALA A CA 1
ATOM 740 C C . ALA A 1 95 ? 8.68 -2.832 2.111 1 48.19 95 ALA A C 1
ATOM 742 O O . ALA A 1 95 ? 9.508 -1.926 2.221 1 48.19 95 ALA A O 1
ATOM 743 N N . ALA A 1 96 ? 8.977 -4.117 2.062 1 43.12 96 ALA A N 1
ATOM 744 C CA . ALA A 1 96 ? 10.383 -4.516 2.162 1 43.12 96 ALA A CA 1
ATOM 745 C C . ALA A 1 96 ? 11.203 -3.926 1.021 1 43.12 96 ALA A C 1
ATOM 747 O O . ALA A 1 96 ? 12.43 -3.986 1.039 1 43.12 96 ALA A O 1
ATOM 748 N N . GLU A 1 97 ? 10.555 -3.67 -0.067 1 40.69 97 GLU A N 1
ATOM 749 C CA . GLU A 1 97 ? 11.539 -3.092 -0.975 1 40.69 97 GLU A CA 1
ATOM 750 C C . GLU A 1 97 ? 12.32 -1.968 -0.299 1 40.69 97 GLU A C 1
ATOM 752 O O . GLU A 1 97 ? 13.43 -1.627 -0.727 1 40.69 97 GLU A O 1
ATOM 757 N N . VAL A 1 98 ? 11.383 -1.103 0.421 1 33.31 98 VAL A N 1
ATOM 758 C CA . VAL A 1 98 ? 12.07 0.077 0.938 1 33.31 98 VAL A CA 1
ATOM 759 C C . VAL A 1 98 ? 12.758 -0.261 2.26 1 33.31 98 VAL A C 1
ATOM 761 O O . VAL A 1 98 ? 12.102 -0.677 3.219 1 33.31 98 VAL A O 1
ATOM 764 N N . GLY A 1 99 ? 13.75 -0.671 2.383 1 31.2 99 GLY A N 1
ATOM 765 C CA . GLY A 1 99 ? 14.68 -0.874 3.482 1 31.2 99 GLY A CA 1
ATOM 766 C C . GLY A 1 99 ? 13.984 -1.015 4.828 1 31.2 99 GLY A C 1
ATOM 767 O O . GLY A 1 99 ? 14.609 -0.803 5.871 1 31.2 99 GLY A O 1
ATOM 768 N N . GLY A 1 100 ? 12.719 -0.986 4.812 1 32.81 100 GLY A N 1
ATOM 769 C CA . GLY A 1 100 ? 12.18 -0.908 6.16 1 32.81 100 GLY A CA 1
ATOM 770 C C . GLY A 1 100 ? 12.234 -2.23 6.902 1 32.81 100 GLY A C 1
ATOM 771 O O . GLY A 1 100 ? 12.445 -3.281 6.293 1 32.81 100 GLY A O 1
ATOM 772 N N . ASP A 1 101 ? 12.406 -2.174 8.227 1 34.19 101 ASP A N 1
ATOM 773 C CA . ASP A 1 101 ? 12.641 -3.125 9.312 1 34.19 101 ASP A CA 1
ATOM 774 C C . ASP A 1 101 ? 11.453 -4.07 9.484 1 34.19 101 ASP A C 1
ATOM 776 O O . ASP A 1 101 ? 11.352 -4.773 10.492 1 34.19 101 ASP A O 1
ATOM 780 N N . SER A 1 102 ? 10.312 -3.891 8.906 1 37.81 102 SER A N 1
ATOM 781 C CA . SER A 1 102 ? 9.32 -4.863 9.359 1 37.81 102 SER A CA 1
ATOM 782 C C . SER A 1 102 ? 9.75 -6.285 9.008 1 37.81 102 SER A C 1
ATOM 784 O O . SER A 1 102 ? 10.297 -6.531 7.934 1 37.81 102 SER A O 1
ATOM 786 N N . ARG A 1 103 ? 10.141 -7.094 10.078 1 43.25 103 ARG A N 1
ATOM 787 C CA . ARG A 1 103 ? 10.797 -8.398 10 1 43.25 103 ARG A CA 1
ATOM 788 C C . ARG A 1 103 ? 9.812 -9.477 9.547 1 43.25 103 ARG A C 1
ATOM 790 O O . ARG A 1 103 ? 9.07 -10.031 10.359 1 43.25 103 ARG A O 1
ATOM 797 N N . LEU A 1 104 ? 9.016 -9.25 8.461 1 53 104 LEU A N 1
ATOM 798 C CA . LEU A 1 104 ? 8.406 -10.492 7.996 1 53 104 LEU A CA 1
ATOM 799 C C . LEU A 1 104 ? 9.477 -11.5 7.566 1 53 104 LEU A C 1
ATOM 801 O O . LEU A 1 104 ? 10.508 -11.109 7.012 1 53 104 LEU A O 1
ATOM 805 N N . GLU A 1 105 ? 9.414 -12.617 8.305 1 61.06 105 GLU A N 1
ATOM 806 C CA . GLU A 1 105 ? 10.367 -13.68 8.008 1 61.06 105 GLU A CA 1
ATOM 807 C C . GLU A 1 105 ? 10.109 -14.281 6.633 1 61.06 105 GLU A C 1
ATOM 809 O O . GLU A 1 105 ? 9.008 -14.766 6.359 1 61.06 105 GLU A O 1
ATOM 814 N N . LEU A 1 106 ? 11.039 -14.078 5.855 1 75.69 106 LEU A N 1
ATOM 815 C CA . LEU A 1 106 ? 11.016 -14.766 4.57 1 75.69 106 LEU A CA 1
ATOM 816 C C . LEU A 1 106 ? 11.195 -16.266 4.754 1 75.69 106 LEU A C 1
ATOM 818 O O . LEU A 1 106 ? 11.922 -16.703 5.645 1 75.69 106 LEU A O 1
ATOM 822 N N . PRO A 1 107 ? 10.375 -17.047 4.004 1 83.94 107 PRO A N 1
ATOM 823 C CA . PRO A 1 107 ? 10.641 -18.484 4.078 1 83.94 107 PRO A CA 1
ATOM 824 C C . PRO A 1 107 ? 12.047 -18.844 3.617 1 83.94 107 PRO A C 1
ATOM 826 O O . PRO A 1 107 ? 12.656 -18.109 2.836 1 83.94 107 PRO A O 1
ATOM 829 N N . PRO A 1 108 ? 12.531 -19.984 4.262 1 85.81 108 PRO A N 1
ATOM 830 C CA . PRO A 1 108 ? 13.805 -20.453 3.713 1 85.81 108 PRO A CA 1
ATOM 831 C C . PRO A 1 108 ? 13.727 -20.781 2.223 1 85.81 108 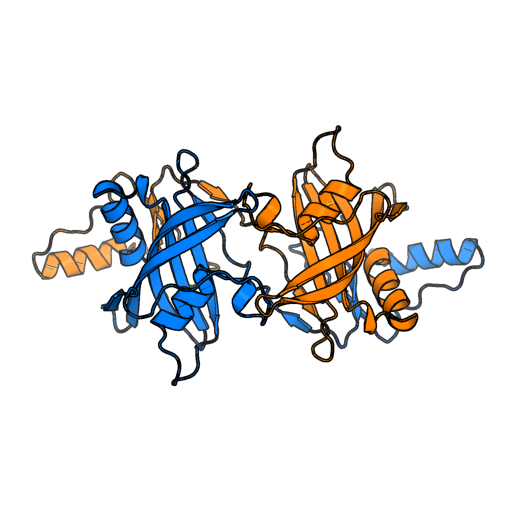PRO A C 1
ATOM 833 O O . PRO A 1 108 ? 12.68 -21.234 1.746 1 85.81 108 PRO A O 1
ATOM 836 N N . VAL A 1 109 ? 14.867 -20.562 1.557 1 87.94 109 VAL A N 1
ATOM 837 C CA . VAL A 1 109 ? 14.938 -20.75 0.112 1 87.94 109 VAL A CA 1
ATOM 838 C C . VAL A 1 109 ? 14.508 -22.172 -0.242 1 87.94 109 VAL A C 1
ATOM 840 O O . VAL A 1 109 ? 13.891 -22.406 -1.282 1 87.94 109 VAL A O 1
ATOM 843 N N . SER A 1 110 ? 14.727 -23.094 0.674 1 91.5 110 SER A N 1
ATOM 844 C CA . SER A 1 110 ? 14.406 -24.484 0.429 1 91.5 110 SER A CA 1
ATOM 845 C C . SER A 1 110 ? 12.906 -24.719 0.364 1 91.5 110 SER A C 1
ATOM 847 O O . SER A 1 110 ? 12.445 -25.75 -0.126 1 91.5 110 SER A O 1
ATOM 849 N N . ARG A 1 111 ? 12.18 -23.75 0.796 1 92.19 111 ARG A N 1
ATOM 850 C CA . ARG A 1 111 ? 10.734 -23.906 0.824 1 92.19 111 ARG A CA 1
ATOM 851 C C . ARG A 1 111 ? 10.07 -23.094 -0.283 1 92.19 111 ARG A C 1
ATOM 853 O O . ARG A 1 111 ? 8.844 -23 -0.337 1 92.19 111 ARG A O 1
ATOM 860 N N . ILE A 1 112 ? 10.906 -22.562 -1.11 1 92.69 112 ILE A N 1
ATOM 861 C CA . ILE A 1 112 ? 10.414 -21.875 -2.295 1 92.69 112 ILE A CA 1
ATOM 862 C C . ILE A 1 112 ? 10.516 -22.797 -3.51 1 92.69 112 ILE A C 1
ATOM 864 O O . ILE A 1 112 ? 11.602 -23.25 -3.871 1 92.69 112 ILE A O 1
ATOM 868 N N . LYS A 1 113 ? 9.336 -23.156 -4.078 1 93.5 113 LYS A N 1
ATOM 869 C CA . LYS A 1 113 ? 9.273 -23.953 -5.293 1 93.5 113 LYS A CA 1
ATOM 870 C C . LYS A 1 113 ? 8.961 -23.078 -6.512 1 93.5 113 LYS A C 1
ATOM 872 O O . LYS A 1 113 ? 8.109 -22.203 -6.449 1 93.5 113 LYS A O 1
ATOM 877 N N . THR A 1 114 ? 9.719 -23.391 -7.574 1 94.31 114 THR A N 1
ATOM 878 C CA . THR A 1 114 ? 9.562 -22.562 -8.766 1 94.31 114 THR A CA 1
ATOM 879 C C . THR A 1 114 ? 9.375 -23.422 -10.008 1 94.31 114 THR A C 1
ATOM 881 O O . THR A 1 114 ? 9.93 -24.516 -10.102 1 94.31 114 THR A O 1
ATOM 884 N N . GLU A 1 115 ? 8.516 -22.922 -10.859 1 92.81 115 GLU A N 1
ATOM 885 C CA . GLU A 1 115 ? 8.305 -23.484 -12.188 1 92.81 115 GLU A CA 1
ATOM 886 C C . GLU A 1 115 ? 8.258 -22.391 -13.25 1 92.81 115 GLU A C 1
ATOM 888 O O . GLU A 1 115 ? 7.594 -21.375 -13.07 1 92.81 115 GLU A O 1
ATOM 893 N N . VAL A 1 116 ? 9.031 -22.641 -14.32 1 92.94 116 VAL A N 1
ATOM 894 C CA . VAL A 1 116 ? 9.023 -21.672 -15.406 1 92.94 116 VAL A CA 1
ATOM 895 C C . VAL A 1 116 ? 8.219 -22.219 -16.578 1 92.94 116 VAL A C 1
ATOM 897 O O . VAL A 1 116 ? 8.367 -23.375 -16.953 1 92.94 116 VAL A O 1
ATOM 900 N N . ARG A 1 117 ? 7.336 -21.328 -17.031 1 89.88 117 ARG A N 1
ATOM 901 C CA . ARG A 1 117 ? 6.539 -21.656 -18.219 1 89.88 117 ARG A CA 1
ATOM 902 C C . ARG A 1 117 ? 6.723 -20.594 -19.297 1 89.88 117 ARG A C 1
ATOM 904 O O . ARG A 1 117 ? 6.82 -19.406 -19.016 1 89.88 117 ARG A O 1
ATOM 911 N N . VAL A 1 118 ? 6.805 -21.141 -20.562 1 91.44 118 VAL A N 1
ATOM 912 C CA . VAL A 1 118 ? 6.883 -20.219 -21.688 1 91.44 118 VAL A CA 1
ATOM 913 C C . VAL A 1 118 ? 5.582 -20.25 -22.484 1 91.44 118 VAL A C 1
ATOM 915 O O . VAL A 1 118 ? 5.164 -21.312 -22.953 1 91.44 118 VAL A O 1
ATOM 918 N N . ILE A 1 119 ? 4.953 -19.172 -22.5 1 87.88 119 ILE A N 1
ATOM 919 C CA . ILE A 1 119 ? 3.699 -19.047 -23.234 1 87.88 119 ILE A CA 1
ATOM 920 C C . ILE A 1 119 ? 3.812 -17.922 -24.266 1 87.88 119 ILE A C 1
ATOM 922 O O . ILE A 1 119 ? 4.02 -16.75 -23.891 1 87.88 119 ILE A O 1
ATOM 926 N N . ASP A 1 120 ? 3.607 -18.266 -25.516 1 86.19 120 ASP A N 1
ATOM 927 C CA . ASP A 1 120 ? 3.697 -17.297 -26.609 1 86.19 120 ASP A CA 1
ATOM 928 C C . ASP A 1 120 ? 4.984 -16.484 -26.516 1 86.19 120 ASP A C 1
ATOM 930 O O . ASP A 1 120 ? 4.953 -15.258 -26.578 1 86.19 120 ASP A O 1
ATOM 934 N N . GLY A 1 121 ? 6.039 -17.156 -26.203 1 89.81 121 GLY A N 1
ATOM 935 C CA . GLY A 1 121 ? 7.367 -16.562 -26.219 1 89.81 121 GLY A CA 1
ATOM 936 C C . GLY A 1 121 ? 7.684 -15.812 -24.938 1 89.81 121 GLY A C 1
ATOM 937 O O . GLY A 1 121 ? 8.781 -15.273 -24.781 1 89.81 121 GLY A O 1
ATOM 938 N N . LYS A 1 122 ? 6.727 -15.773 -24.078 1 93.19 122 LYS A N 1
ATOM 939 C CA . LYS A 1 122 ? 6.953 -15.062 -22.812 1 93.19 122 LYS A CA 1
ATOM 940 C C . LYS A 1 122 ? 7.125 -16.047 -21.656 1 93.19 122 LYS A C 1
ATOM 942 O O . LYS A 1 122 ? 6.359 -17 -21.531 1 93.19 122 LYS A O 1
ATOM 947 N N . GLU A 1 123 ? 8.172 -15.719 -20.859 1 95.56 123 GLU A N 1
ATOM 948 C CA . GLU A 1 123 ? 8.469 -16.562 -19.703 1 95.56 123 GLU A CA 1
ATOM 949 C C . GLU A 1 123 ? 7.629 -16.172 -18.484 1 95.56 123 GLU A C 1
ATOM 951 O O . GLU A 1 123 ? 7.57 -15 -18.125 1 95.56 123 GLU A O 1
ATOM 956 N N . TYR A 1 124 ? 6.965 -17.141 -17.922 1 96.62 124 TYR A N 1
ATOM 957 C CA . TYR A 1 124 ? 6.223 -16.984 -16.672 1 96.62 124 TYR A CA 1
ATOM 958 C C . TYR A 1 124 ? 6.812 -17.859 -15.578 1 96.62 124 TYR A C 1
ATOM 960 O O . TYR A 1 124 ? 6.969 -19.062 -15.75 1 96.62 124 TYR A O 1
ATOM 968 N N . THR A 1 125 ? 7.242 -17.219 -14.492 1 96.56 125 THR A N 1
ATOM 969 C CA . THR A 1 125 ? 7.789 -17.938 -13.344 1 96.56 125 THR A CA 1
ATOM 970 C C . THR A 1 125 ? 6.727 -18.141 -12.266 1 96.56 125 THR A C 1
ATOM 972 O O . THR A 1 125 ? 6.242 -17.156 -11.68 1 96.56 125 THR A O 1
ATOM 975 N N . ILE A 1 126 ? 6.367 -19.406 -12.07 1 96.69 126 ILE A N 1
ATOM 976 C CA . ILE A 1 126 ? 5.426 -19.734 -11.008 1 96.69 126 ILE A CA 1
ATOM 977 C C . ILE A 1 126 ? 6.188 -20.047 -9.719 1 96.69 126 ILE A C 1
ATOM 979 O O . ILE A 1 126 ? 7.188 -20.766 -9.75 1 96.69 126 ILE A O 1
ATOM 983 N N . VAL A 1 127 ? 5.773 -19.438 -8.602 1 96.38 127 VAL A N 1
ATOM 984 C CA . VAL A 1 127 ? 6.473 -19.562 -7.324 1 96.38 127 VAL A CA 1
ATOM 985 C C . VAL A 1 127 ? 5.5 -20.016 -6.242 1 96.38 127 VAL A C 1
ATOM 987 O O . VAL A 1 127 ? 4.449 -19.406 -6.043 1 96.38 127 VAL A O 1
ATOM 990 N N . ALA A 1 128 ? 5.77 -21.109 -5.594 1 96.19 128 ALA A N 1
ATOM 991 C CA . ALA A 1 128 ? 5.012 -21.578 -4.438 1 96.19 128 ALA A CA 1
ATOM 992 C C . ALA A 1 128 ? 5.852 -21.516 -3.168 1 96.19 128 ALA A C 1
ATOM 994 O O . ALA A 1 128 ? 7.02 -21.906 -3.164 1 96.19 128 ALA A O 1
ATOM 995 N N . PHE A 1 129 ? 5.289 -20.891 -2.129 1 93.88 129 PHE A N 1
ATOM 996 C CA . PHE A 1 129 ? 6.059 -20.734 -0.899 1 93.88 129 PHE A CA 1
ATOM 997 C C . PHE A 1 129 ? 5.133 -20.562 0.3 1 93.88 129 PHE A C 1
ATOM 999 O O . PHE A 1 129 ? 3.992 -20.125 0.153 1 93.88 129 PHE A O 1
ATOM 1006 N N . PRO A 1 130 ? 5.629 -20.969 1.464 1 92.38 130 PRO A N 1
ATOM 1007 C CA . PRO A 1 130 ? 4.887 -20.672 2.693 1 92.38 130 PRO A CA 1
ATOM 1008 C C . PRO A 1 130 ? 5.227 -19.297 3.268 1 92.38 130 PRO A C 1
ATOM 1010 O O . PRO A 1 130 ? 6.25 -18.703 2.908 1 92.38 130 PRO A O 1
ATOM 1013 N N . SER A 1 131 ? 4.312 -18.703 3.965 1 86.31 131 SER A N 1
ATOM 1014 C CA . SER A 1 131 ? 4.598 -17.5 4.73 1 86.31 131 SER A CA 1
ATOM 1015 C C . SER A 1 131 ? 3.986 -17.562 6.125 1 86.31 131 SER A C 1
ATOM 1017 O O . SER A 1 131 ? 3.045 -18.328 6.359 1 86.31 131 SER A O 1
ATOM 1019 N N . GLU A 1 132 ? 4.73 -16.875 6.996 1 80.44 132 GLU A N 1
ATOM 1020 C CA . GLU A 1 132 ? 4.254 -16.812 8.375 1 80.44 132 GLU A CA 1
ATOM 1021 C C . GLU A 1 132 ? 4.281 -15.383 8.906 1 80.44 132 GLU A C 1
ATOM 1023 O O . GLU A 1 132 ? 5.254 -14.656 8.688 1 80.44 132 GLU A O 1
ATOM 1028 N N . THR A 1 133 ? 3.137 -14.992 9.375 1 67.62 133 THR A N 1
ATOM 1029 C CA . THR A 1 133 ? 3.059 -13.68 10.008 1 67.62 133 THR A CA 1
ATOM 1030 C C . THR A 1 133 ? 2.631 -13.812 11.469 1 67.62 133 THR A C 1
ATOM 1032 O O . THR A 1 133 ? 1.779 -14.641 11.805 1 67.62 133 THR A O 1
ATOM 1035 N N . ILE A 1 134 ? 3.436 -13.258 12.242 1 60.88 134 ILE A N 1
ATOM 1036 C CA . ILE A 1 134 ? 3.018 -13.18 13.633 1 60.88 134 ILE A CA 1
ATOM 1037 C C . ILE A 1 134 ? 2.238 -11.883 13.867 1 60.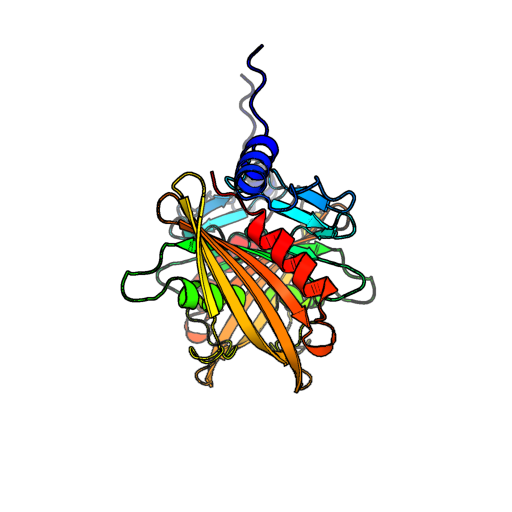88 134 ILE A C 1
ATOM 1039 O O . ILE A 1 134 ? 2.754 -10.789 13.633 1 60.88 134 ILE A O 1
ATOM 1043 N N . THR A 1 135 ? 0.99 -12.086 14.203 1 52.84 135 THR A N 1
ATOM 1044 C CA . THR A 1 135 ? 0.145 -10.922 14.453 1 52.84 135 THR A CA 1
ATOM 1045 C C . THR A 1 135 ? 0.567 -10.219 15.742 1 52.84 135 THR A C 1
ATOM 1047 O O . THR A 1 135 ? 1.353 -10.758 16.531 1 52.84 135 THR A O 1
ATOM 1050 N N . ARG A 1 136 ? 0.058 -9.07 15.828 1 47.44 136 ARG A N 1
ATOM 1051 C CA . ARG A 1 136 ? 0.341 -8.289 17.031 1 47.44 136 ARG A CA 1
ATOM 1052 C C . ARG A 1 136 ? -0.064 -9.055 18.281 1 47.44 136 ARG A C 1
ATOM 1054 O O . ARG A 1 136 ? 0.589 -8.938 19.328 1 47.44 136 ARG A O 1
ATOM 1061 N N . SER A 1 137 ? -1.082 -9.703 18.141 1 49.78 137 SER A N 1
ATOM 1062 C CA . SER A 1 137 ? -1.601 -10.445 19.281 1 49.78 137 SER A CA 1
ATOM 1063 C C . SER A 1 137 ? -0.79 -11.719 19.516 1 49.78 137 SER A C 1
ATOM 1065 O O . SER A 1 137 ? -1.117 -12.508 20.406 1 49.78 137 SER A O 1
ATOM 1067 N N . GLY A 1 138 ? 0.203 -11.844 18.719 1 56 138 GLY A N 1
ATOM 1068 C CA . GLY A 1 138 ? 1.114 -12.953 18.938 1 56 138 GLY A CA 1
ATOM 1069 C C . GLY A 1 138 ? 0.685 -14.219 18.219 1 56 138 GLY A C 1
ATOM 1070 O O . GLY A 1 138 ? 1.334 -15.266 18.359 1 56 138 GLY A O 1
ATOM 1071 N N . TYR A 1 139 ? -0.474 -14.086 17.531 1 62.19 139 TYR A N 1
ATOM 1072 C CA . TYR A 1 139 ? -0.936 -15.258 16.797 1 62.19 139 TYR A CA 1
ATOM 1073 C C . TYR A 1 139 ? -0.164 -15.422 15.5 1 62.19 139 TYR A C 1
ATOM 1075 O O . TYR A 1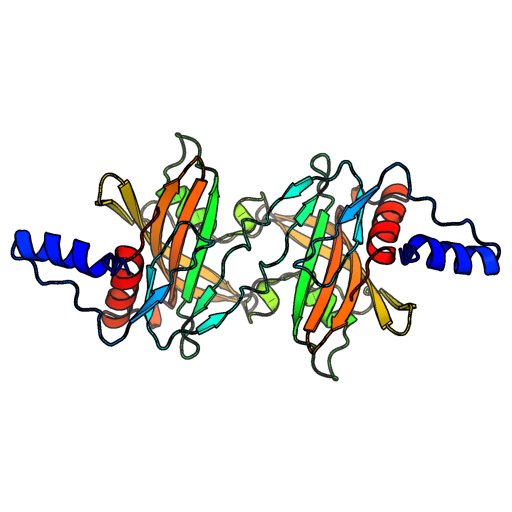 139 ? 0.042 -14.453 14.766 1 62.19 139 TYR A O 1
ATOM 1083 N N . GLN A 1 140 ? 0.264 -16.672 15.414 1 75.56 140 GLN A N 1
ATOM 1084 C CA . GLN A 1 140 ? 0.975 -17.016 14.18 1 75.56 140 GLN A CA 1
ATOM 1085 C C . GLN A 1 140 ? 0.001 -17.391 13.07 1 75.56 140 GLN A C 1
ATOM 1087 O O . GLN A 1 140 ? -0.776 -18.344 13.219 1 75.56 140 GLN A O 1
ATOM 1092 N N . VAL A 1 141 ? -0.005 -16.594 12.117 1 74.75 141 VAL A N 1
ATOM 1093 C CA . VAL A 1 141 ? -0.828 -16.922 10.953 1 74.75 141 VAL A CA 1
ATOM 1094 C C . VAL A 1 141 ? 0.048 -17.484 9.836 1 74.75 141 VAL A C 1
ATOM 1096 O O . VAL A 1 141 ? 0.969 -16.812 9.367 1 74.75 141 VAL A O 1
ATOM 1099 N N . ARG A 1 142 ? -0.258 -18.844 9.555 1 85.38 142 ARG A N 1
ATOM 1100 C CA . ARG A 1 142 ? 0.471 -19.484 8.477 1 85.38 142 ARG A CA 1
ATOM 1101 C C . ARG A 1 142 ? -0.338 -19.484 7.184 1 85.38 142 ARG A C 1
ATOM 1103 O O . ARG A 1 142 ? -1.544 -19.734 7.195 1 85.38 142 ARG A O 1
ATOM 1110 N N . ARG A 1 143 ? 0.378 -19.062 6.105 1 89.06 143 ARG A N 1
ATOM 1111 C CA . ARG A 1 143 ? -0.291 -19 4.809 1 89.06 143 ARG A CA 1
ATOM 1112 C C . ARG A 1 143 ? 0.488 -19.797 3.758 1 89.06 143 ARG A C 1
ATOM 1114 O O . ARG A 1 143 ? 1.691 -20.016 3.906 1 89.06 143 ARG A O 1
ATOM 1121 N N . LYS A 1 144 ? -0.29 -20.391 2.742 1 94.06 144 LYS A N 1
ATOM 1122 C CA . LYS A 1 144 ? 0.28 -20.891 1.499 1 94.06 144 LYS A CA 1
ATOM 1123 C C . LYS A 1 144 ? 0.099 -19.891 0.36 1 94.06 144 LYS A C 1
ATOM 1125 O O . LYS A 1 144 ? -0.958 -19.281 0.234 1 94.06 144 LYS A O 1
ATOM 1130 N N . ASN A 1 145 ? 1.221 -19.719 -0.32 1 93.94 145 ASN A N 1
ATOM 1131 C CA . ASN A 1 145 ? 1.215 -18.75 -1.405 1 93.94 145 ASN A CA 1
ATOM 1132 C C . ASN A 1 145 ? 1.56 -19.406 -2.742 1 93.94 145 ASN A C 1
ATOM 1134 O O . ASN A 1 145 ? 2.42 -20.281 -2.807 1 93.94 145 ASN A O 1
ATOM 1138 N N . LEU A 1 146 ? 0.826 -19.031 -3.777 1 96.62 146 LEU A N 1
ATOM 1139 C CA . LEU A 1 146 ? 1.146 -19.328 -5.168 1 96.62 146 LEU A CA 1
ATOM 1140 C C . LEU A 1 146 ? 1.141 -18.062 -6.016 1 96.62 146 LEU A C 1
ATOM 1142 O O . LEU A 1 146 ? 0.188 -17.281 -5.961 1 96.62 146 LEU A O 1
ATOM 1146 N N . ALA A 1 147 ? 2.299 -17.906 -6.691 1 96.75 147 ALA A N 1
ATOM 1147 C CA . ALA A 1 147 ? 2.447 -16.656 -7.438 1 96.75 147 ALA A CA 1
ATOM 1148 C C . ALA A 1 147 ? 2.947 -16.922 -8.852 1 96.75 147 ALA A C 1
ATOM 1150 O O . ALA A 1 147 ? 3.432 -18.016 -9.156 1 96.75 147 ALA A O 1
ATOM 1151 N N . VAL A 1 148 ? 2.699 -15.922 -9.711 1 97.06 148 VAL A N 1
ATOM 1152 C CA . VAL A 1 148 ? 3.275 -15.914 -11.055 1 97.06 148 VAL A CA 1
ATOM 1153 C C . VAL A 1 148 ? 3.867 -14.539 -11.352 1 97.06 148 VAL A C 1
ATOM 1155 O O . VAL A 1 148 ? 3.303 -13.516 -10.969 1 97.06 148 VAL A O 1
ATOM 1158 N N . ALA A 1 149 ? 5.02 -14.547 -11.984 1 96.31 149 ALA A N 1
ATOM 1159 C CA . ALA A 1 149 ? 5.688 -13.297 -12.328 1 96.31 149 ALA A CA 1
ATOM 1160 C C . ALA A 1 149 ? 6.207 -13.328 -13.766 1 96.31 149 ALA A C 1
ATOM 1162 O O . ALA A 1 149 ? 6.637 -14.375 -14.25 1 96.31 149 ALA A O 1
ATOM 1163 N N . ALA A 1 150 ? 6.102 -12.227 -14.422 1 96.12 150 ALA A N 1
ATOM 1164 C CA . ALA A 1 150 ? 6.676 -11.992 -15.742 1 96.12 150 ALA A CA 1
ATOM 1165 C C . ALA A 1 150 ? 7.215 -10.57 -15.867 1 96.12 150 ALA A C 1
ATOM 1167 O O . ALA A 1 150 ? 6.828 -9.688 -15.102 1 96.12 150 ALA A O 1
ATOM 1168 N N . SER A 1 151 ? 8.141 -10.445 -16.812 1 92.88 151 SER A N 1
ATOM 1169 C CA . SER A 1 151 ? 8.812 -9.156 -16.953 1 92.88 151 SER A CA 1
ATOM 1170 C C . SER A 1 151 ? 8.383 -8.438 -18.219 1 92.88 151 SER A C 1
ATOM 1172 O O . SER A 1 151 ? 8.086 -9.086 -19.234 1 92.88 151 SER A O 1
ATOM 1174 N N . ARG A 1 152 ? 8.25 -7.105 -18.062 1 87.69 152 ARG A N 1
ATOM 1175 C CA . ARG A 1 152 ? 7.977 -6.223 -19.188 1 87.69 152 ARG A CA 1
ATOM 1176 C C . ARG A 1 152 ? 8.664 -4.875 -19.016 1 87.69 152 ARG A C 1
ATOM 1178 O O . ARG A 1 152 ? 8.391 -4.156 -18.047 1 87.69 152 ARG A O 1
ATOM 1185 N N . ARG A 1 153 ? 9.57 -4.559 -19.953 1 86.5 153 ARG A N 1
ATOM 1186 C CA . ARG A 1 153 ? 10.211 -3.248 -20.016 1 86.5 153 ARG A CA 1
ATOM 1187 C C . ARG A 1 153 ? 10.852 -2.891 -18.672 1 86.5 153 ARG A C 1
ATOM 1189 O O . ARG A 1 153 ? 10.617 -1.807 -18.141 1 86.5 153 ARG A O 1
ATOM 1196 N N . GLY A 1 154 ? 11.555 -3.77 -18.125 1 83.62 154 GLY A N 1
ATOM 1197 C CA . GLY A 1 154 ? 12.367 -3.527 -16.938 1 83.62 154 GLY A CA 1
ATOM 1198 C C . GLY A 1 154 ? 11.586 -3.656 -15.648 1 83.62 154 GLY A C 1
ATOM 1199 O O . GLY A 1 154 ? 12.141 -3.486 -14.562 1 83.62 154 GLY A O 1
ATOM 1200 N N . SER A 1 155 ? 10.305 -3.99 -15.789 1 84.56 155 SER A N 1
ATOM 1201 C CA . SER A 1 155 ? 9.477 -4.164 -14.609 1 84.56 155 SER A CA 1
ATOM 1202 C C . SER A 1 155 ? 8.977 -5.602 -14.492 1 84.56 155 SER A C 1
ATOM 1204 O O . SER A 1 155 ? 8.727 -6.262 -15.5 1 84.56 155 SER A O 1
ATOM 1206 N N . VAL A 1 156 ? 8.938 -6.012 -13.227 1 88.19 156 VAL A N 1
ATOM 1207 C CA . VAL A 1 156 ? 8.336 -7.309 -12.93 1 88.19 156 VAL A CA 1
ATOM 1208 C C . VAL A 1 156 ? 6.883 -7.113 -12.492 1 88.19 156 VAL A C 1
ATOM 1210 O O . VAL A 1 156 ? 6.602 -6.285 -11.625 1 88.19 156 VAL A O 1
ATOM 1213 N N . TYR A 1 157 ? 5.984 -7.781 -13.219 1 89.25 157 TYR A N 1
ATOM 1214 C CA . TYR A 1 157 ? 4.582 -7.867 -12.836 1 89.25 157 TYR A CA 1
ATOM 1215 C C . TYR A 1 157 ? 4.281 -9.203 -12.164 1 89.25 157 TYR A C 1
ATOM 1217 O O . TYR A 1 157 ? 4.492 -10.266 -12.75 1 89.25 157 TYR A O 1
ATOM 1225 N N . CYS A 1 158 ? 3.822 -9.148 -10.891 1 93.06 158 CYS A N 1
ATOM 1226 C CA . CYS A 1 158 ? 3.635 -10.359 -10.094 1 93.06 158 CYS A CA 1
ATOM 1227 C C . CYS A 1 158 ? 2.217 -10.438 -9.547 1 93.06 158 CYS A C 1
ATOM 1229 O O . CYS A 1 158 ? 1.731 -9.477 -8.938 1 93.06 158 CYS A O 1
ATOM 1231 N N . LEU A 1 159 ? 1.569 -11.523 -9.875 1 93.56 159 LEU A N 1
ATOM 1232 C CA . LEU A 1 159 ? 0.293 -11.867 -9.258 1 93.56 159 LEU A CA 1
ATOM 1233 C C . LEU A 1 159 ? 0.483 -12.914 -8.164 1 93.56 159 LEU A C 1
ATOM 1235 O O . LEU A 1 159 ? 1.041 -13.984 -8.422 1 93.56 159 LEU A O 1
ATOM 1239 N N . GLY A 1 160 ? 0.119 -12.578 -6.906 1 93.81 160 GLY A N 1
ATOM 1240 C CA . GLY A 1 160 ? 0.26 -13.492 -5.789 1 93.81 160 GLY A CA 1
ATOM 1241 C C . GLY A 1 160 ? -1.063 -13.852 -5.137 1 93.81 160 GLY A C 1
ATOM 1242 O O . GLY A 1 160 ? -1.868 -12.969 -4.832 1 93.81 160 GLY A O 1
ATOM 1243 N N . CYS A 1 161 ? -1.28 -15.156 -5 1 94.75 161 CYS A N 1
ATOM 1244 C CA . CYS A 1 161 ? -2.418 -15.68 -4.254 1 94.75 161 CYS A CA 1
ATOM 1245 C C . CYS A 1 161 ? -1.984 -16.188 -2.883 1 94.75 161 CYS A C 1
ATOM 1247 O O . CYS A 1 161 ? -0.9 -16.75 -2.742 1 94.75 161 CYS A O 1
ATOM 1249 N N . SER A 1 162 ? -2.816 -15.906 -1.926 1 90.38 162 SER A N 1
ATOM 1250 C CA . SER A 1 162 ? -2.5 -16.312 -0.562 1 90.38 162 SER A CA 1
ATOM 1251 C C . SER A 1 162 ? -3.738 -16.828 0.162 1 90.38 162 SER A C 1
ATOM 1253 O O . SER A 1 162 ? -4.824 -16.266 0.032 1 90.38 162 SER A O 1
ATOM 1255 N N . ALA A 1 163 ? -3.584 -17.953 0.908 1 91.88 163 ALA A N 1
ATOM 1256 C CA . ALA A 1 163 ? -4.633 -18.516 1.75 1 91.88 163 ALA A CA 1
ATOM 1257 C C . ALA A 1 163 ? -4.055 -19.078 3.045 1 91.88 163 ALA A C 1
ATOM 1259 O O . ALA A 1 163 ? -2.9 -19.5 3.082 1 91.88 163 ALA A O 1
ATOM 1260 N N . ARG A 1 164 ? -4.883 -19 4.047 1 89.88 164 ARG A N 1
ATOM 1261 C CA . ARG A 1 164 ? -4.469 -19.625 5.297 1 89.88 164 ARG A CA 1
ATOM 1262 C C . ARG A 1 164 ? -4.16 -21.109 5.094 1 89.88 164 ARG A C 1
ATOM 1264 O O . ARG A 1 164 ? -4.891 -21.812 4.383 1 89.88 164 ARG A O 1
ATOM 1271 N N . SER A 1 165 ? -3.104 -21.609 5.781 1 91.44 165 SER A N 1
ATOM 1272 C CA . SER A 1 165 ? -2.623 -22.969 5.594 1 91.44 165 SER A CA 1
ATOM 1273 C C . SER A 1 165 ? -3.648 -23.984 6.074 1 91.44 165 SER A C 1
ATOM 1275 O O . SER A 1 165 ? -3.797 -25.062 5.48 1 91.44 165 SER A O 1
ATOM 1277 N N . ASP A 1 166 ? -4.32 -23.641 7.148 1 91.44 166 ASP A N 1
ATOM 1278 C CA . ASP A 1 166 ? -5.258 -24.594 7.734 1 91.44 166 ASP A CA 1
ATOM 1279 C C . ASP A 1 166 ? -6.508 -24.734 6.871 1 91.44 166 ASP A C 1
ATOM 1281 O O . ASP A 1 166 ? -7.289 -25.672 7.051 1 91.44 166 ASP A O 1
ATOM 1285 N N . GLN A 1 167 ? -6.719 -23.875 5.906 1 91.06 167 GLN A N 1
ATOM 1286 C CA . GLN A 1 167 ? -7.879 -23.906 5.02 1 91.06 167 GLN A CA 1
ATOM 1287 C C . GLN A 1 167 ? -7.469 -24.281 3.596 1 91.06 167 GLN A C 1
ATOM 1289 O O . GLN A 1 167 ? -8.312 -24.328 2.697 1 91.06 167 GLN A O 1
ATOM 1294 N N . TYR A 1 168 ? -6.23 -24.547 3.391 1 93.62 168 TYR A N 1
ATOM 1295 C CA . TYR A 1 168 ? -5.707 -24.781 2.051 1 93.62 168 TYR A CA 1
ATOM 1296 C C . TYR A 1 168 ? -5.887 -26.25 1.647 1 93.62 168 TYR A C 1
ATOM 1298 O O . TYR A 1 168 ? -5.039 -27.094 1.949 1 93.62 168 TYR A O 1
ATOM 1306 N N . ASN A 1 169 ? -6.902 -26.531 0.957 1 92.94 169 ASN A N 1
ATOM 1307 C CA . ASN A 1 169 ? -7.203 -27.875 0.464 1 92.94 169 ASN A CA 1
ATOM 1308 C C . ASN A 1 169 ? -7.062 -27.969 -1.053 1 92.94 169 ASN A C 1
ATOM 1310 O O . ASN A 1 169 ? -6.586 -27.016 -1.69 1 92.94 169 ASN A O 1
ATOM 1314 N N . ALA A 1 170 ? -7.449 -29.078 -1.588 1 91.12 170 ALA A N 1
ATOM 1315 C CA . ALA A 1 170 ? -7.266 -29.344 -3.014 1 91.12 170 ALA A CA 1
ATOM 1316 C C . ALA A 1 170 ? -8.07 -28.359 -3.859 1 91.12 170 ALA A C 1
ATOM 1318 O O . ALA A 1 170 ? -7.637 -27.953 -4.938 1 91.12 170 ALA A O 1
ATOM 1319 N N . ASP A 1 171 ? -9.258 -27.984 -3.344 1 89.56 171 ASP A N 1
ATOM 1320 C CA . ASP A 1 171 ? -10.094 -27.031 -4.066 1 89.56 171 ASP A CA 1
ATOM 1321 C C . ASP A 1 171 ? -9.414 -25.656 -4.16 1 89.56 171 ASP A C 1
ATOM 1323 O O . ASP A 1 171 ? -9.406 -25.031 -5.227 1 89.56 171 ASP A O 1
ATOM 1327 N N . LYS A 1 172 ? -8.891 -25.266 -3.082 1 90.06 172 LYS A N 1
ATOM 1328 C CA . LYS A 1 172 ? -8.195 -23.984 -3.066 1 90.06 172 LYS A CA 1
ATOM 1329 C C . LYS A 1 172 ? -6.941 -24.016 -3.938 1 90.06 172 LYS A C 1
ATOM 1331 O O . LYS A 1 172 ? -6.633 -23.062 -4.641 1 90.06 172 LYS A O 1
ATOM 1336 N N . GLU A 1 173 ? -6.301 -25.125 -3.842 1 92 173 GLU A N 1
ATOM 1337 C CA . GLU A 1 173 ? -5.137 -25.297 -4.703 1 92 173 GLU A CA 1
ATOM 1338 C C . GLU A 1 173 ? -5.512 -25.172 -6.176 1 92 173 GLU A C 1
ATOM 1340 O O . GLU A 1 173 ? -4.809 -24.516 -6.941 1 92 173 GLU A O 1
ATOM 1345 N N . ALA A 1 174 ? -6.562 -25.75 -6.508 1 91.31 174 ALA A N 1
ATOM 1346 C CA . ALA A 1 174 ? -7.023 -25.688 -7.895 1 91.31 174 ALA A CA 1
ATOM 1347 C C . ALA A 1 174 ? -7.395 -24.25 -8.289 1 91.31 174 ALA A C 1
ATOM 1349 O O . ALA A 1 174 ? -7.121 -23.828 -9.406 1 91.31 174 ALA A O 1
ATOM 1350 N N . ILE A 1 175 ? -8.047 -23.562 -7.359 1 93.38 175 ILE A N 1
ATOM 1351 C CA . ILE A 1 175 ? -8.438 -22.172 -7.609 1 93.38 175 ILE A CA 1
ATOM 1352 C C . ILE A 1 175 ? -7.184 -21.328 -7.844 1 93.38 175 ILE A C 1
ATOM 1354 O O . ILE A 1 175 ? -7.109 -20.578 -8.82 1 93.38 175 ILE A O 1
ATOM 1358 N N . PHE A 1 176 ? -6.164 -21.5 -7.012 1 95.19 176 PHE A N 1
ATOM 1359 C CA . PHE A 1 176 ? -4.934 -20.734 -7.133 1 95.19 176 PHE A CA 1
ATOM 1360 C C . PHE A 1 176 ? -4.215 -21.062 -8.438 1 95.19 176 PHE A C 1
ATOM 1362 O O . PHE A 1 176 ? -3.732 -20.172 -9.133 1 95.19 176 PHE A O 1
ATOM 1369 N N . GLU A 1 177 ? -4.199 -22.328 -8.711 1 93.31 177 GLU A N 1
ATOM 1370 C CA . GLU A 1 177 ? -3.564 -22.75 -9.961 1 93.31 177 GLU A CA 1
ATOM 1371 C C . GLU A 1 177 ? -4.246 -22.125 -11.172 1 93.31 177 GLU A C 1
ATOM 1373 O O . GLU A 1 177 ? -3.58 -21.672 -12.102 1 93.31 177 GLU A O 1
ATOM 1378 N N . HIS A 1 178 ? -5.52 -22.125 -11.125 1 92.81 178 HIS A N 1
ATOM 1379 C CA . HIS A 1 178 ? -6.246 -21.516 -12.227 1 92.81 178 HIS A CA 1
ATOM 1380 C C . HIS A 1 178 ? -5.906 -20.031 -12.359 1 92.81 178 HIS A C 1
ATOM 1382 O O . HIS A 1 178 ? -5.629 -19.562 -13.461 1 92.81 178 HIS A O 1
ATOM 1388 N N . ILE A 1 179 ? -5.902 -19.375 -11.266 1 95.44 179 ILE A N 1
ATOM 1389 C CA . ILE A 1 179 ? -5.617 -17.938 -11.281 1 95.44 179 ILE A CA 1
ATOM 1390 C C . ILE A 1 179 ? -4.227 -17.703 -11.867 1 95.44 179 ILE A C 1
ATOM 1392 O O . ILE A 1 179 ? -4.074 -16.938 -12.82 1 95.44 179 ILE A O 1
ATOM 1396 N N . VAL A 1 180 ? -3.195 -18.359 -11.375 1 95.94 180 VAL A N 1
ATOM 1397 C CA . VAL A 1 180 ? -1.813 -18.078 -11.75 1 95.94 180 VAL A CA 1
ATOM 1398 C C . VAL A 1 180 ? -1.58 -18.484 -13.203 1 95.94 180 VAL A C 1
ATOM 1400 O O . VAL A 1 180 ? -0.844 -17.828 -13.938 1 95.94 180 VAL A O 1
ATOM 1403 N N . THR A 1 181 ? -2.254 -19.562 -13.578 1 92.81 181 THR A N 1
ATOM 1404 C CA . THR A 1 181 ? -2 -20.047 -14.93 1 92.81 181 THR A CA 1
ATOM 1405 C C . THR A 1 181 ? -2.771 -19.219 -15.953 1 92.81 181 THR A C 1
ATOM 1407 O O . THR A 1 181 ? -2.434 -19.219 -17.141 1 92.81 181 THR A O 1
ATOM 1410 N N . SER A 1 182 ? -3.809 -18.5 -15.516 1 92.94 182 SER A N 1
ATOM 1411 C CA . SER A 1 182 ? -4.566 -17.656 -16.438 1 92.94 182 SER A CA 1
ATOM 1412 C C . SER A 1 182 ? -3.885 -16.312 -16.625 1 92.94 182 SER A C 1
ATOM 1414 O O . SER A 1 182 ? -4.27 -15.531 -17.516 1 92.94 182 SER A O 1
ATOM 1416 N N . PHE A 1 183 ? -2.867 -15.984 -15.875 1 95.75 183 PHE A N 1
ATOM 1417 C CA . PHE A 1 183 ? -2.195 -14.688 -15.93 1 95.75 183 PHE A CA 1
ATOM 1418 C C . PHE A 1 183 ? -1.482 -14.508 -17.266 1 95.75 183 PHE A C 1
ATOM 1420 O O . PHE A 1 183 ? -0.769 -15.398 -17.719 1 95.75 183 PHE A O 1
ATOM 1427 N N . ARG A 1 184 ? -1.803 -13.32 -17.875 1 93.62 184 ARG A N 1
ATOM 1428 C CA . ARG A 1 184 ? -1.122 -12.945 -19.109 1 93.62 184 ARG A CA 1
ATOM 1429 C C . ARG A 1 184 ? -0.588 -11.516 -19.031 1 93.62 184 ARG A C 1
ATOM 1431 O O . ARG A 1 184 ? -1.278 -10.617 -18.547 1 93.62 184 ARG A O 1
ATOM 1438 N N . LEU A 1 185 ? 0.659 -11.414 -19.438 1 93.81 185 LEU A N 1
ATOM 1439 C CA . LEU A 1 185 ? 1.298 -10.102 -19.531 1 93.81 185 LEU A CA 1
ATOM 1440 C C . LEU A 1 185 ? 1.567 -9.727 -20.984 1 93.81 185 LEU A C 1
ATOM 1442 O O . LEU A 1 185 ? 2.221 -10.469 -21.719 1 93.81 185 LEU A O 1
ATOM 1446 N N . GLY A 1 186 ? 0.968 -8.523 -21.328 1 86.75 186 GLY A N 1
ATOM 1447 C CA . GLY A 1 186 ? 1.087 -8.094 -22.719 1 86.75 186 GLY A CA 1
ATOM 1448 C C . GLY A 1 186 ? 2.227 -7.121 -22.938 1 86.75 186 GLY A C 1
ATOM 1449 O O . GLY A 1 186 ? 2.707 -6.488 -22 1 86.75 186 GLY A O 1
ATOM 1450 N N . MET B 1 1 ? -17.078 -3.521 -38.625 1 20.56 1 MET B N 1
ATOM 1451 C CA . MET B 1 1 ? -17.719 -4.129 -37.469 1 20.56 1 MET B CA 1
ATOM 1452 C C . MET B 1 1 ? -16.859 -5.242 -36.906 1 20.56 1 MET B C 1
ATOM 1454 O O . MET B 1 1 ? -17.344 -6.07 -36.125 1 20.56 1 MET B O 1
ATOM 1458 N N . ALA B 1 2 ? -15.586 -5.18 -36.844 1 30.06 2 ALA B N 1
ATOM 1459 C CA . ALA B 1 2 ? -14.57 -6.227 -36.781 1 30.06 2 ALA B CA 1
ATOM 1460 C C . ALA B 1 2 ? -14.68 -7.012 -35.469 1 30.06 2 ALA B C 1
ATOM 1462 O O . ALA B 1 2 ? -14.703 -6.426 -34.375 1 30.06 2 ALA B O 1
ATOM 1463 N N . ASP B 1 3 ? -15.344 -8.133 -35.344 1 31.28 3 ASP B N 1
ATOM 1464 C CA . ASP B 1 3 ? -15.742 -9.086 -34.312 1 31.28 3 ASP B CA 1
ATOM 1465 C C . ASP B 1 3 ? -14.531 -9.531 -33.5 1 31.28 3 ASP B C 1
ATOM 1467 O O . ASP B 1 3 ? -13.656 -10.242 -34 1 31.28 3 ASP B O 1
ATOM 1471 N N . GLY B 1 4 ? -13.852 -8.711 -32.844 1 32.62 4 GLY B N 1
ATOM 1472 C CA . GLY B 1 4 ? -12.516 -8.836 -32.281 1 32.62 4 GLY B CA 1
ATOM 1473 C C . GLY B 1 4 ? -12.297 -10.133 -31.531 1 32.62 4 GLY B C 1
ATOM 1474 O O . GLY B 1 4 ? -13.141 -10.547 -30.734 1 32.62 4 GLY B O 1
ATOM 1475 N N . ILE B 1 5 ? -11.648 -11.141 -32.094 1 39.22 5 ILE B N 1
ATOM 1476 C CA . ILE B 1 5 ? -11.352 -12.523 -31.719 1 39.22 5 ILE B CA 1
ATOM 1477 C C . ILE B 1 5 ? -10.891 -12.586 -30.266 1 39.22 5 ILE B C 1
ATOM 1479 O O . ILE B 1 5 ? -9.906 -11.938 -29.891 1 39.22 5 ILE B O 1
ATOM 1483 N N . ASP B 1 6 ? -11.766 -12.812 -29.312 1 42.97 6 ASP B N 1
ATOM 1484 C CA . ASP B 1 6 ? -11.664 -12.977 -27.859 1 42.97 6 ASP B CA 1
ATOM 1485 C C . ASP B 1 6 ? -10.5 -13.898 -27.5 1 42.97 6 ASP B C 1
ATOM 1487 O O . ASP B 1 6 ? -10.312 -14.945 -28.125 1 42.97 6 ASP B O 1
ATOM 1491 N N . GLY B 1 7 ? -9.398 -13.602 -27.109 1 41.81 7 GLY B N 1
ATOM 1492 C CA . GLY B 1 7 ? -8.172 -14.352 -26.906 1 41.81 7 GLY B CA 1
ATOM 1493 C C . GLY B 1 7 ? -8.406 -15.75 -26.375 1 41.81 7 GLY B C 1
ATOM 1494 O O . GLY B 1 7 ? -7.676 -16.688 -26.703 1 41.81 7 GLY B O 1
ATOM 1495 N N . ARG B 1 8 ? -9.531 -16.141 -25.672 1 47.69 8 ARG B N 1
ATOM 1496 C CA . ARG B 1 8 ? -9.938 -17.5 -25.344 1 47.69 8 ARG B CA 1
ATOM 1497 C C . ARG B 1 8 ? -10.156 -18.328 -26.609 1 47.69 8 ARG B C 1
ATOM 1499 O O . ARG B 1 8 ? -9.812 -19.5 -26.641 1 47.69 8 ARG B O 1
ATOM 1506 N N . THR B 1 9 ? -10.625 -17.578 -27.469 1 50.69 9 THR B N 1
ATOM 1507 C CA . THR B 1 9 ? -10.867 -18.25 -28.75 1 50.69 9 THR B CA 1
ATOM 1508 C C . THR B 1 9 ? -9.555 -18.688 -29.391 1 50.69 9 THR B C 1
ATOM 1510 O O . THR B 1 9 ? -9.43 -19.812 -29.859 1 50.69 9 THR B O 1
ATOM 1513 N N . ILE B 1 10 ? -8.562 -17.938 -29.188 1 46.62 10 ILE B N 1
ATOM 1514 C CA . ILE B 1 10 ? -7.277 -18.266 -29.797 1 46.62 10 ILE B CA 1
ATOM 1515 C C . ILE B 1 10 ? -6.57 -19.344 -28.984 1 46.62 10 ILE B C 1
ATOM 1517 O O . ILE B 1 10 ? -6.082 -20.328 -29.547 1 46.62 10 ILE B O 1
ATOM 1521 N N . LEU B 1 11 ? -6.613 -19.328 -27.594 1 44.97 11 LEU B N 1
ATOM 1522 C CA . LEU B 1 11 ? -5.988 -20.344 -26.75 1 44.97 11 LEU B CA 1
ATOM 1523 C C . LEU B 1 11 ? -6.715 -21.688 -26.875 1 44.97 11 LEU B C 1
ATOM 1525 O O . LEU B 1 11 ? -6.078 -22.719 -27.016 1 44.97 11 LEU B O 1
ATOM 1529 N N . ASN B 1 12 ? -8.008 -21.688 -26.75 1 56.03 12 ASN B N 1
ATOM 1530 C CA . ASN B 1 12 ? -8.742 -22.922 -27 1 56.03 12 ASN B CA 1
ATOM 1531 C C . ASN B 1 12 ? -8.477 -23.469 -28.406 1 56.03 12 ASN B C 1
ATOM 1533 O O . ASN B 1 12 ? -8.484 -24.672 -28.609 1 56.03 12 ASN B O 1
ATOM 1537 N N . SER B 1 13 ? -8.133 -22.562 -29.25 1 52.66 13 SER B N 1
ATOM 1538 C CA . SER B 1 13 ? -7.805 -23.016 -30.594 1 52.66 13 SER B CA 1
ATOM 1539 C C . SER B 1 13 ? -6.484 -23.781 -30.625 1 52.66 13 SER B C 1
ATOM 1541 O O . SER B 1 13 ? -6.363 -24.812 -31.281 1 52.66 13 SER B O 1
ATOM 1543 N N . VAL B 1 14 ? -5.551 -23.391 -29.875 1 45.12 14 VAL B N 1
ATOM 1544 C CA . VAL B 1 14 ? -4.242 -24.031 -29.781 1 45.12 14 VAL B CA 1
ATOM 1545 C C . VAL B 1 14 ? -4.352 -25.328 -28.984 1 45.12 14 VAL B C 1
ATOM 1547 O O . VAL B 1 14 ? -3.869 -26.375 -29.438 1 45.12 14 VAL B O 1
ATOM 1550 N N . LEU B 1 15 ? -5 -25.188 -27.797 1 50.38 15 LEU B N 1
ATOM 1551 C CA . LEU B 1 15 ? -5.223 -26.438 -27.062 1 50.38 15 LEU B CA 1
ATOM 1552 C C . LEU B 1 15 ? -5.945 -27.453 -27.938 1 50.38 15 LEU B C 1
ATOM 1554 O O . LEU B 1 15 ? -5.586 -28.641 -27.938 1 50.38 15 LEU B O 1
ATOM 1558 N N . GLY B 1 16 ? -6.977 -27 -28.562 1 50.97 16 GLY B N 1
ATOM 1559 C CA . GLY B 1 16 ? -7.711 -27.844 -29.484 1 50.97 16 GLY B CA 1
ATOM 1560 C C . GLY B 1 16 ? -6.832 -28.469 -30.547 1 50.97 16 GLY B C 1
ATOM 1561 O O . GLY B 1 16 ? -6.996 -29.641 -30.891 1 50.97 16 GLY B O 1
ATOM 1562 N N . ALA B 1 17 ? -5.949 -27.828 -31.078 1 49.69 17 ALA B N 1
ATOM 1563 C CA . ALA B 1 17 ? -5.078 -28.312 -32.125 1 49.69 17 ALA B CA 1
ATOM 1564 C C . ALA B 1 17 ? -4.184 -29.438 -31.625 1 49.69 17 ALA B C 1
ATOM 1566 O O . ALA B 1 17 ? -3.84 -30.359 -32.375 1 49.69 17 ALA B O 1
ATOM 1567 N N . TYR B 1 18 ? -3.795 -29.469 -30.344 1 47.97 18 TYR B N 1
ATOM 1568 C CA . TYR B 1 18 ? -2.936 -30.516 -29.797 1 47.97 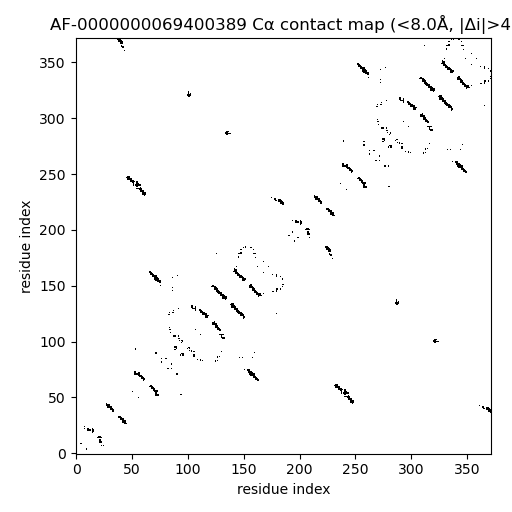18 TYR B CA 1
ATOM 1569 C C . TYR B 1 18 ? -3.758 -31.578 -29.062 1 47.97 18 TYR B C 1
ATOM 1571 O O . TYR B 1 18 ? -3.207 -32.438 -28.359 1 47.97 18 TYR B O 1
ATOM 1579 N N . GLY B 1 19 ? -5.086 -31.516 -29.203 1 48.34 19 GLY B N 1
ATOM 1580 C CA . GLY B 1 19 ? -5.992 -32.531 -28.656 1 48.34 19 GLY B CA 1
ATOM 1581 C C . GLY B 1 19 ? -6.207 -32.375 -27.156 1 48.34 19 GLY B C 1
ATOM 1582 O O . GLY B 1 19 ? -6.562 -33.344 -26.484 1 48.34 19 GLY B O 1
ATOM 1583 N N . LEU B 1 20 ? -5.715 -31.297 -26.625 1 45.72 20 LEU B N 1
ATOM 1584 C CA . LEU B 1 20 ? -5.805 -31.031 -25.188 1 45.72 20 LEU B CA 1
ATOM 1585 C C . LEU B 1 20 ? -7.156 -30.422 -24.828 1 45.72 20 LEU B C 1
ATOM 1587 O O . LEU B 1 20 ? -7.805 -29.797 -25.672 1 45.72 20 LEU B O 1
ATOM 1591 N N . PRO B 1 21 ? -7.762 -30.734 -23.688 1 47.78 21 PRO B N 1
ATOM 1592 C CA . PRO B 1 21 ? -9.086 -30.188 -23.359 1 47.78 21 PRO B CA 1
ATOM 1593 C C . PRO B 1 21 ? -9.141 -28.672 -23.438 1 47.78 21 PRO B C 1
ATOM 1595 O O . PRO B 1 21 ? -8.148 -28 -23.156 1 47.78 21 PRO B O 1
ATOM 1598 N N . GLN B 1 22 ? -10.031 -28.016 -24.188 1 46.81 22 GLN B N 1
ATOM 1599 C CA . GLN B 1 22 ? -10.281 -26.594 -24.359 1 46.81 22 GLN B CA 1
ATOM 1600 C C . GLN B 1 22 ? -10.523 -25.922 -23 1 46.81 22 GLN B C 1
ATOM 1602 O O . GLN B 1 22 ? -10.984 -26.562 -22.062 1 46.81 22 GLN B O 1
ATOM 1607 N N . LEU B 1 23 ? -9.797 -24.828 -22.688 1 45.31 23 LEU B N 1
ATOM 1608 C CA . LEU B 1 23 ? -10.055 -24.078 -21.453 1 45.31 23 LEU B CA 1
ATOM 1609 C C . LEU B 1 23 ? -11.5 -23.594 -21.422 1 45.31 23 LEU B C 1
ATOM 1611 O O . LEU B 1 23 ? -11.961 -22.922 -22.359 1 45.31 23 LEU B O 1
ATOM 1615 N N . LYS B 1 24 ? -12.414 -24.344 -20.938 1 44.81 24 LYS B N 1
ATOM 1616 C CA . LYS B 1 24 ? -13.797 -23.922 -20.719 1 44.81 24 LYS B CA 1
ATOM 1617 C C . LYS B 1 24 ? -13.844 -22.609 -19.938 1 44.81 24 LYS B C 1
ATOM 1619 O O . LYS B 1 24 ? -12.969 -22.344 -19.109 1 44.81 24 LYS B O 1
ATOM 1624 N N . ALA B 1 25 ? -14.156 -21.484 -20.438 1 48.19 25 ALA B N 1
ATOM 1625 C CA . ALA B 1 25 ? -14.594 -20.438 -19.516 1 48.19 25 ALA B CA 1
ATOM 1626 C C . ALA B 1 25 ? -15.195 -21.016 -18.25 1 48.19 25 ALA B C 1
ATOM 1628 O O . ALA B 1 25 ? -16.172 -21.781 -18.312 1 48.19 25 ALA B O 1
ATOM 1629 N N . ALA B 1 26 ? -14.32 -21.469 -17.266 1 52.59 26 ALA B N 1
ATOM 1630 C CA . ALA B 1 26 ? -14.93 -22.203 -16.172 1 52.59 26 ALA B CA 1
ATOM 1631 C C . ALA B 1 26 ? -16.094 -21.422 -15.562 1 52.59 26 ALA B C 1
ATOM 1633 O O . ALA B 1 26 ? -15.984 -20.219 -15.32 1 52.59 26 ALA B O 1
ATOM 1634 N N . ALA B 1 27 ? -17.219 -21.812 -15.773 1 67.5 27 ALA B N 1
ATOM 1635 C CA . ALA B 1 27 ? -18.516 -21.297 -15.375 1 67.5 27 ALA B CA 1
ATOM 1636 C C . ALA B 1 27 ? -18.422 -20.516 -14.07 1 67.5 27 ALA B C 1
ATOM 1638 O O . ALA B 1 27 ? -19.172 -19.562 -13.844 1 67.5 27 ALA B O 1
ATOM 1639 N N . GLY B 1 28 ? -17.203 -20.484 -13.375 1 87.38 28 GLY B N 1
ATOM 1640 C CA . GLY B 1 28 ? -17.125 -19.875 -12.055 1 87.38 28 GLY B CA 1
ATOM 1641 C C . GLY B 1 28 ? -16.062 -18.797 -11.953 1 87.38 28 GLY B C 1
ATOM 1642 O O . GLY B 1 28 ? -15.852 -18.234 -10.875 1 87.38 28 GLY B O 1
ATOM 1643 N N . TYR B 1 29 ? -15.516 -18.391 -13.148 1 92.06 29 TYR B N 1
ATOM 1644 C CA . TYR B 1 29 ? -14.438 -17.406 -13.094 1 92.06 29 TYR B CA 1
ATOM 1645 C C . TYR B 1 29 ? -14.789 -16.156 -13.891 1 92.06 29 TYR B C 1
ATOM 1647 O O . TYR B 1 29 ? -15.602 -16.219 -14.82 1 92.06 29 TYR B O 1
ATOM 1655 N N . ARG B 1 30 ? -14.188 -14.984 -13.422 1 90.06 30 ARG B N 1
ATOM 1656 C CA . ARG B 1 30 ? -14.273 -13.703 -14.109 1 90.06 30 ARG B CA 1
ATOM 1657 C C . ARG B 1 30 ? -12.906 -13.266 -14.633 1 90.06 30 ARG B C 1
ATOM 1659 O O . ARG B 1 30 ? -11.883 -13.539 -14 1 90.06 30 ARG B O 1
ATOM 1666 N N . LEU B 1 31 ? -12.977 -12.578 -15.789 1 89.94 31 LEU B N 1
ATOM 1667 C CA . LEU B 1 31 ? -11.75 -12.055 -16.391 1 89.94 31 LEU B CA 1
ATOM 1668 C C . LEU B 1 31 ? -11.461 -10.648 -15.883 1 89.94 31 LEU B C 1
ATOM 1670 O O . LEU B 1 31 ? -12.336 -9.773 -15.922 1 89.94 31 LEU B O 1
ATOM 1674 N N . PHE B 1 32 ? -10.312 -10.484 -15.281 1 89.25 32 PHE B N 1
ATOM 1675 C CA . PHE B 1 32 ? -9.766 -9.141 -15.102 1 89.25 32 PHE B CA 1
ATOM 1676 C C . PHE B 1 32 ? -8.984 -8.711 -16.328 1 89.25 32 PHE B C 1
ATOM 1678 O O . PHE B 1 32 ? -7.953 -9.305 -16.656 1 89.25 32 PHE B O 1
ATOM 1685 N N . ASP B 1 33 ? -9.555 -7.742 -16.984 1 84.25 33 ASP B N 1
ATOM 1686 C CA . ASP B 1 33 ? -8.906 -7.184 -18.172 1 84.25 33 ASP B CA 1
ATOM 1687 C C . ASP B 1 33 ? -9.133 -5.676 -18.266 1 84.25 33 ASP B C 1
ATOM 1689 O O . ASP B 1 33 ? -10.047 -5.219 -18.938 1 84.25 33 ASP B O 1
ATOM 1693 N N . ASP B 1 34 ? -8.312 -4.953 -17.516 1 74.31 34 ASP B N 1
ATOM 1694 C CA . ASP B 1 34 ? -8.312 -3.492 -17.5 1 74.31 34 ASP B CA 1
ATOM 1695 C C . ASP B 1 34 ? -7.426 -2.934 -18.609 1 74.31 34 ASP B C 1
ATOM 1697 O O . ASP B 1 34 ? -6.227 -3.223 -18.656 1 74.31 34 ASP B O 1
ATOM 1701 N N . PRO B 1 35 ? -8.016 -2.172 -19.516 1 74.5 35 PRO B N 1
ATOM 1702 C CA . PRO B 1 35 ? -7.227 -1.655 -20.625 1 74.5 35 PRO B CA 1
ATOM 1703 C C . PRO B 1 35 ? -6.047 -0.799 -20.172 1 74.5 35 PRO B C 1
ATOM 1705 O O . PRO B 1 35 ? -5.078 -0.628 -20.906 1 74.5 35 PRO B O 1
ATOM 1708 N N . GLU B 1 36 ? -6.133 -0.237 -19.016 1 69.5 36 GLU B N 1
ATOM 1709 C CA . GLU B 1 36 ? -5.051 0.595 -18.484 1 69.5 36 GLU B CA 1
ATOM 1710 C C . GLU B 1 36 ? -3.91 -0.26 -17.938 1 69.5 36 GLU B C 1
ATOM 1712 O O . GLU B 1 36 ? -2.836 0.256 -17.641 1 69.5 36 GLU B O 1
ATOM 1717 N N . GLU B 1 37 ? -4.168 -1.541 -17.766 1 77.31 37 GLU B N 1
ATOM 1718 C CA . GLU B 1 37 ? -3.156 -2.455 -17.234 1 77.31 37 GLU B CA 1
ATOM 1719 C C . GLU B 1 37 ? -2.619 -3.371 -18.328 1 77.31 37 GLU B C 1
ATOM 1721 O O . GLU B 1 37 ? -3.371 -3.818 -19.203 1 77.31 37 GLU B O 1
ATOM 1726 N N . PRO B 1 38 ? -1.313 -3.629 -18.312 1 86.38 38 PRO B N 1
ATOM 1727 C CA . PRO B 1 38 ? -0.727 -4.492 -19.344 1 86.38 38 PRO B CA 1
ATOM 1728 C C . PRO B 1 38 ? -0.913 -5.977 -19.047 1 86.38 38 PRO B C 1
ATOM 1730 O O . PRO B 1 38 ? -0.198 -6.816 -19.594 1 86.38 38 PRO B O 1
ATOM 1733 N N . TYR B 1 39 ? -1.7 -6.344 -18.062 1 90.81 39 TYR B N 1
ATOM 1734 C CA . TYR B 1 39 ? -1.905 -7.738 -17.688 1 90.81 39 TYR B CA 1
ATOM 1735 C C . TYR B 1 39 ? -3.391 -8.07 -17.609 1 90.81 39 TYR B C 1
ATOM 1737 O O . TYR B 1 39 ? -4.227 -7.168 -17.5 1 90.81 39 TYR B O 1
ATOM 1745 N N . SER B 1 40 ? -3.709 -9.383 -17.766 1 90.88 40 SER B N 1
ATOM 1746 C CA . SER B 1 40 ? -5.039 -9.945 -17.562 1 90.88 40 SER B CA 1
ATOM 1747 C C . SER B 1 40 ? -4.961 -11.281 -16.828 1 90.88 40 SER B C 1
ATOM 1749 O O . SER B 1 40 ? -3.91 -11.93 -16.812 1 90.88 40 SER B O 1
ATOM 1751 N N . PHE B 1 41 ? -5.988 -11.617 -16.094 1 94.81 41 PHE B N 1
ATOM 1752 C CA . PHE B 1 41 ? -6.098 -12.898 -15.398 1 94.81 41 PHE B CA 1
ATOM 1753 C C . PHE B 1 41 ? -7.551 -13.219 -15.078 1 94.81 41 PHE B C 1
ATOM 1755 O O . PHE B 1 41 ? -8.422 -12.352 -15.18 1 94.81 41 PHE B O 1
ATOM 1762 N N . GLU B 1 42 ? -7.738 -14.5 -14.789 1 94.19 42 GLU B N 1
ATOM 1763 C CA . GLU B 1 42 ? -9.062 -14.922 -14.336 1 94.19 42 GLU B CA 1
ATOM 1764 C C . GLU B 1 42 ? -9.078 -15.18 -12.836 1 94.19 42 GLU B C 1
ATOM 1766 O O . GLU B 1 42 ? -8.086 -15.648 -12.266 1 94.19 42 GLU B O 1
ATOM 1771 N N . TYR B 1 43 ? -10.219 -14.805 -12.18 1 93.88 43 TYR B N 1
ATOM 1772 C CA . TYR B 1 43 ? -10.406 -15.07 -10.758 1 93.88 43 TYR B CA 1
ATOM 1773 C C . TYR B 1 43 ? -11.852 -15.453 -10.453 1 93.88 43 TYR B C 1
ATOM 1775 O O . TYR B 1 43 ? -12.742 -15.211 -11.266 1 93.88 43 TYR B O 1
ATOM 1783 N N . PRO B 1 44 ? -12.07 -16.141 -9.336 1 91.94 44 PRO B N 1
ATOM 1784 C CA . PRO B 1 44 ? -13.43 -16.578 -9.023 1 91.94 44 PRO B CA 1
ATOM 1785 C C . PRO B 1 44 ? -14.43 -15.414 -9.016 1 91.94 44 PRO B C 1
ATOM 1787 O O . PRO B 1 44 ? -14.156 -14.359 -8.445 1 91.94 44 PRO B O 1
ATOM 1790 N N . ARG B 1 45 ? -15.617 -15.633 -9.578 1 87.31 45 ARG B N 1
ATOM 1791 C CA . ARG B 1 45 ? -16.672 -14.625 -9.688 1 87.31 45 ARG B CA 1
ATOM 1792 C C . ARG B 1 45 ? -17.125 -14.164 -8.305 1 87.31 45 ARG B C 1
ATOM 1794 O O . ARG B 1 45 ? -17.578 -13.023 -8.148 1 87.31 45 ARG B O 1
ATOM 1801 N N . SER B 1 46 ? -17.016 -15.055 -7.395 1 85.88 46 SER B N 1
ATOM 1802 C CA . SER B 1 46 ? -17.5 -14.75 -6.051 1 85.88 46 SER B CA 1
ATOM 1803 C C . SER B 1 46 ? -16.531 -13.844 -5.301 1 85.88 46 SER B C 1
ATOM 1805 O O . SER B 1 46 ? -16.875 -13.305 -4.242 1 85.88 46 SER B O 1
ATOM 1807 N N . TRP B 1 47 ? -15.297 -13.672 -5.82 1 87.56 47 TRP B N 1
ATOM 1808 C CA . TRP B 1 47 ? -14.336 -12.797 -5.148 1 87.56 47 TRP B CA 1
ATOM 1809 C C . TRP B 1 47 ? -14.641 -11.336 -5.445 1 87.56 47 TRP B C 1
ATOM 1811 O O . TRP B 1 47 ? -15.172 -11.008 -6.508 1 87.56 47 TRP B O 1
ATOM 1821 N N . VAL B 1 48 ? -14.25 -10.469 -4.5 1 77 48 VAL B N 1
ATOM 1822 C CA . VAL B 1 48 ? -14.57 -9.047 -4.59 1 77 48 VAL B CA 1
ATOM 1823 C C . VAL B 1 48 ? -13.281 -8.234 -4.707 1 77 48 VAL B C 1
ATOM 1825 O O . VAL B 1 48 ? -12.336 -8.445 -3.943 1 77 48 VAL B O 1
ATOM 1828 N N . ARG B 1 49 ? -13.336 -7.445 -5.785 1 74.75 49 ARG B N 1
ATOM 1829 C CA . ARG B 1 49 ? -12.219 -6.516 -5.969 1 74.75 49 ARG B CA 1
ATOM 1830 C C . ARG B 1 49 ? -12.359 -5.309 -5.047 1 74.75 49 ARG B C 1
ATOM 1832 O O . ARG B 1 49 ? -13.422 -4.688 -4.984 1 74.75 49 ARG B O 1
ATOM 1839 N N . ARG B 1 50 ? -11.422 -5.047 -4.285 1 62.75 50 ARG B N 1
ATOM 1840 C CA . ARG B 1 50 ? -11.375 -3.852 -3.449 1 62.75 50 ARG B CA 1
ATOM 1841 C C . ARG B 1 50 ? -10.156 -2.998 -3.781 1 62.75 50 ARG B C 1
ATOM 1843 O O . ARG B 1 50 ? -9.078 -3.529 -4.055 1 62.75 50 ARG B O 1
ATOM 1850 N N . ASN B 1 51 ? -10.445 -1.703 -4.242 1 50.06 51 ASN B N 1
ATOM 1851 C CA . ASN B 1 51 ? -9.297 -0.819 -4.383 1 50.06 51 ASN B CA 1
ATOM 1852 C C . ASN B 1 51 ? -8.367 -0.911 -3.178 1 50.06 51 ASN B C 1
ATOM 1854 O O . ASN B 1 51 ? -8.828 -0.986 -2.037 1 50.06 51 ASN B O 1
ATOM 1858 N N . ASN B 1 52 ? -7.41 -1.531 -3.438 1 46.38 52 ASN B N 1
ATOM 1859 C CA . ASN B 1 52 ? -6.477 -1.474 -2.316 1 46.38 52 ASN B CA 1
ATOM 1860 C C . ASN B 1 52 ? -6.352 -0.056 -1.766 1 46.38 52 ASN B C 1
ATOM 1862 O O . ASN B 1 52 ? -5.629 0.771 -2.328 1 46.38 52 ASN B O 1
ATOM 1866 N N . SER B 1 53 ? -7.434 0.609 -1.433 1 44 53 SER B N 1
ATOM 1867 C CA . SER B 1 53 ? -7.387 1.922 -0.798 1 44 53 SER B CA 1
ATOM 1868 C C . SER B 1 53 ? -6.043 2.162 -0.119 1 44 53 SER B C 1
ATOM 1870 O O . SER B 1 53 ? -5.637 3.309 0.076 1 44 53 SER B O 1
ATOM 1872 N N . LEU B 1 54 ? -5.68 1.18 0.479 1 41.12 54 LEU B N 1
ATOM 1873 C CA . LEU B 1 54 ? -4.434 1.324 1.229 1 41.12 54 LEU B CA 1
ATOM 1874 C C . LEU B 1 54 ? -3.312 1.826 0.327 1 41.12 54 LEU B C 1
ATOM 1876 O O . LEU B 1 54 ? -2.373 2.473 0.799 1 41.12 54 LEU B O 1
ATOM 1880 N N . ARG B 1 55 ? -3.393 1.407 -1.042 1 44.5 55 ARG B N 1
ATOM 1881 C CA . ARG B 1 55 ? -2.252 1.583 -1.937 1 44.5 55 ARG B CA 1
ATOM 1882 C C . ARG B 1 55 ? -2.459 2.783 -2.855 1 44.5 55 ARG B C 1
ATOM 1884 O O . ARG B 1 55 ? -1.678 3 -3.785 1 44.5 55 ARG B O 1
ATOM 1891 N N . SER B 1 56 ? -3.629 3.295 -2.975 1 45.88 56 SER B N 1
ATOM 1892 C CA . SER B 1 56 ? -3.838 4.402 -3.9 1 45.88 56 SER B CA 1
ATOM 1893 C C . SER B 1 56 ? -2.803 5.5 -3.693 1 45.88 56 SER B C 1
ATOM 1895 O O . SER B 1 56 ? -2.762 6.473 -4.449 1 45.88 56 SER B O 1
ATOM 1897 N N . GLY B 1 57 ? -2.002 5.293 -2.76 1 51.97 57 GLY B N 1
ATOM 1898 C CA . GLY B 1 57 ? -1.345 6.555 -2.463 1 51.97 57 GLY B CA 1
ATOM 1899 C C . GLY B 1 57 ? 0.056 6.645 -3.037 1 51.97 57 GLY B C 1
ATOM 1900 O O . GLY B 1 57 ? 0.592 5.656 -3.543 1 51.97 57 GLY B O 1
ATOM 1901 N N . PHE B 1 58 ? 0.337 7.496 -3.891 1 61.59 58 PHE B N 1
ATOM 1902 C CA . PHE B 1 58 ? 1.72 7.836 -4.203 1 61.59 58 PHE B CA 1
ATOM 1903 C C . PHE B 1 58 ? 2.43 8.398 -2.98 1 61.59 58 PHE B C 1
ATOM 1905 O O . PHE B 1 58 ? 1.781 8.836 -2.025 1 61.59 58 PHE B O 1
ATOM 1912 N N . VAL B 1 59 ? 3.725 7.965 -2.93 1 72.44 59 VAL B N 1
ATOM 1913 C CA . VAL B 1 59 ? 4.594 8.617 -1.954 1 72.44 59 VAL B CA 1
ATOM 1914 C C . VAL B 1 59 ? 5.473 9.648 -2.652 1 72.44 59 VAL B C 1
ATOM 1916 O O . VAL B 1 59 ? 6.004 9.398 -3.736 1 72.44 59 VAL B O 1
AT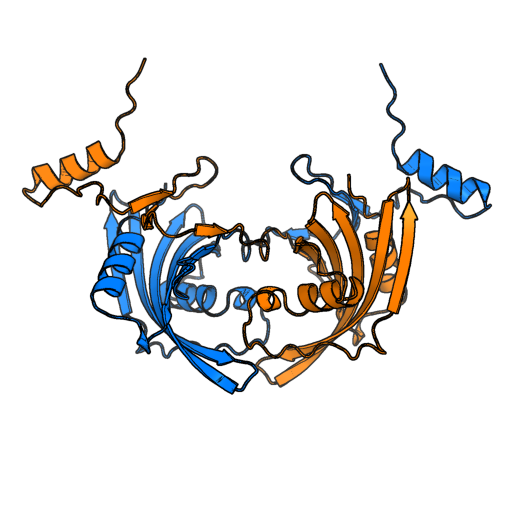OM 1919 N N . ILE B 1 60 ? 5.469 10.945 -2.191 1 81.06 60 ILE B N 1
ATOM 1920 C CA . ILE B 1 60 ? 6.406 11.984 -2.6 1 81.06 60 ILE B CA 1
ATOM 1921 C C . ILE B 1 60 ? 7.465 12.18 -1.518 1 81.06 60 ILE B C 1
ATOM 1923 O O . ILE B 1 60 ? 7.133 12.367 -0.344 1 81.06 60 ILE B O 1
ATOM 1927 N N . SER B 1 61 ? 8.695 11.914 -1.894 1 82.75 61 SER B N 1
ATOM 1928 C CA . SER B 1 61 ? 9.703 11.906 -0.843 1 82.75 61 SER B CA 1
ATOM 1929 C C . SER B 1 61 ? 10.961 12.656 -1.278 1 82.75 61 SER B C 1
ATOM 1931 O O . SER B 1 61 ? 11.203 12.836 -2.475 1 82.75 61 SER B O 1
ATOM 1933 N N . ASP B 1 62 ? 11.656 13.195 -0.229 1 78.31 62 ASP B N 1
ATOM 1934 C CA . ASP B 1 62 ? 13.008 13.703 -0.418 1 78.31 62 ASP B CA 1
ATOM 1935 C C . ASP B 1 62 ? 14.016 12.562 -0.513 1 78.31 62 ASP B C 1
ATOM 1937 O O . ASP B 1 62 ? 14.25 11.852 0.468 1 78.31 62 ASP B O 1
ATOM 1941 N N . PHE B 1 63 ? 14.664 12.422 -1.67 1 67.88 63 PHE B N 1
ATOM 1942 C CA . PHE B 1 63 ? 15.594 11.32 -1.896 1 67.88 63 PHE B CA 1
ATOM 1943 C C . PHE B 1 63 ? 16.812 11.438 -0.979 1 67.88 63 PHE B C 1
ATOM 1945 O O . PHE B 1 63 ? 17.453 10.438 -0.663 1 67.88 63 PHE B O 1
ATOM 1952 N N . ASN B 1 64 ? 17.156 12.672 -0.598 1 72.44 64 ASN B N 1
ATOM 1953 C CA . ASN B 1 64 ? 18.359 12.922 0.19 1 72.44 64 ASN B CA 1
ATOM 1954 C C . ASN B 1 64 ? 18.125 12.633 1.671 1 72.44 64 ASN B C 1
ATOM 1956 O O . ASN B 1 64 ? 19.078 12.445 2.426 1 72.44 64 ASN B O 1
ATOM 1960 N N . THR B 1 65 ? 16.922 12.703 2.008 1 81.56 65 THR B N 1
ATOM 1961 C CA . THR B 1 65 ? 16.531 12.43 3.389 1 81.56 65 THR B CA 1
ATOM 1962 C C . THR B 1 65 ? 15.445 11.359 3.443 1 81.56 65 THR B C 1
ATOM 1964 O O . THR B 1 65 ? 15.094 10.781 2.418 1 81.56 65 THR B O 1
ATOM 1967 N N . ALA B 1 66 ? 14.875 10.898 4.352 1 74.94 66 ALA B N 1
ATOM 1968 C CA . ALA B 1 66 ? 13.75 9.977 4.488 1 74.94 66 ALA B CA 1
ATOM 1969 C C . ALA B 1 66 ? 12.453 10.719 4.75 1 74.94 66 ALA B C 1
ATOM 1971 O O . ALA B 1 66 ? 11.461 10.125 5.18 1 74.94 66 ALA B O 1
ATOM 1972 N N . ASP B 1 67 ? 12.492 12.117 4.387 1 88.75 67 ASP B N 1
ATOM 1973 C CA . ASP B 1 67 ? 11.25 12.875 4.484 1 88.75 67 ASP B CA 1
ATOM 1974 C C . ASP B 1 67 ? 10.266 12.461 3.389 1 88.75 67 ASP B C 1
ATOM 1976 O O . ASP B 1 67 ? 10.664 12.25 2.24 1 88.75 67 ASP B O 1
ATOM 1980 N N . GLN B 1 68 ? 9.047 12.32 3.836 1 86.81 68 GLN B N 1
ATOM 1981 C CA . GLN B 1 68 ? 8.086 11.859 2.84 1 86.81 68 GLN B CA 1
ATOM 1982 C C . GLN B 1 68 ? 6.684 12.391 3.141 1 86.81 68 GLN B C 1
ATOM 1984 O O . GLN B 1 68 ? 6.398 12.789 4.27 1 86.81 68 GLN B O 1
ATOM 1989 N N . LEU B 1 69 ? 5.887 12.461 2.053 1 90.94 69 LEU B N 1
ATOM 1990 C CA . LEU B 1 69 ? 4.449 12.609 2.234 1 90.94 69 LEU B CA 1
ATOM 1991 C C . LEU B 1 69 ? 3.689 11.508 1.506 1 90.94 69 LEU B C 1
ATOM 1993 O O . LEU B 1 69 ? 4.188 10.945 0.527 1 90.94 69 LEU B O 1
ATOM 1997 N N . LYS B 1 70 ? 2.549 11.156 2.061 1 85.62 70 LYS B N 1
ATOM 1998 C CA . LYS B 1 70 ? 1.661 10.164 1.458 1 85.62 70 LYS B CA 1
ATOM 1999 C C . LYS B 1 70 ? 0.198 10.57 1.601 1 85.62 70 LYS B C 1
ATOM 2001 O O . LYS B 1 70 ? -0.142 11.383 2.465 1 85.62 70 LYS B O 1
ATOM 2006 N N . ILE B 1 71 ? -0.584 10 0.649 1 85.75 71 ILE B N 1
ATOM 2007 C CA . ILE B 1 71 ? -2.027 10.203 0.717 1 85.75 71 ILE B CA 1
ATOM 2008 C C . ILE B 1 71 ? -2.711 8.891 1.1 1 85.75 71 ILE B C 1
ATOM 2010 O O . ILE B 1 71 ? -2.371 7.828 0.573 1 85.75 71 ILE B O 1
ATOM 2014 N N . GLU B 1 72 ? -3.555 8.969 2.131 1 81.75 72 GLU B N 1
ATOM 2015 C CA . GLU B 1 72 ? -4.414 7.855 2.51 1 81.75 72 GLU B CA 1
ATOM 2016 C C . GLU B 1 72 ? -5.891 8.219 2.367 1 81.75 72 GLU B C 1
ATOM 2018 O O . GLU B 1 72 ? -6.297 9.328 2.719 1 81.75 72 GLU B O 1
ATOM 2023 N N . VAL B 1 73 ? -6.578 7.312 1.69 1 79.44 73 VAL B N 1
ATOM 2024 C CA . VAL B 1 73 ? -8.023 7.465 1.58 1 79.44 73 VAL B CA 1
ATOM 2025 C C . VAL B 1 73 ? -8.719 6.297 2.277 1 79.44 73 VAL B C 1
ATOM 2027 O O . VAL B 1 73 ? -8.383 5.133 2.045 1 79.44 73 VAL B O 1
ATOM 2030 N N . PHE B 1 74 ? -9.617 6.598 3.205 1 75.56 74 PHE B N 1
ATOM 2031 C CA . PHE B 1 74 ? -10.305 5.555 3.957 1 75.56 74 PHE B CA 1
ATOM 2032 C C . PHE B 1 74 ? -11.719 5.98 4.312 1 75.56 74 PHE B C 1
ATOM 2034 O O . PHE B 1 74 ? -12.055 7.168 4.25 1 75.56 74 PHE B O 1
ATOM 2041 N N . PRO B 1 75 ? -12.578 5.039 4.59 1 79 75 PRO B N 1
ATOM 2042 C CA . PRO B 1 75 ? -13.961 5.402 4.914 1 79 75 PRO B CA 1
ATOM 2043 C C . PRO B 1 75 ? -14.062 6.277 6.16 1 79 75 PRO B C 1
ATOM 2045 O O . PRO B 1 75 ? -13.273 6.121 7.098 1 79 75 PRO B O 1
ATOM 2048 N N . GLN B 1 76 ? -15.031 7.105 6.141 1 85.31 76 GLN B N 1
ATOM 2049 C CA . GLN B 1 76 ? -15.32 7.91 7.324 1 85.31 76 GLN B CA 1
ATOM 2050 C C . GLN B 1 76 ? -15.5 7.027 8.555 1 85.31 76 GLN B C 1
ATOM 2052 O O . GLN B 1 76 ? -16.297 6.09 8.547 1 85.31 76 GLN B O 1
ATOM 2057 N N . PRO B 1 77 ? -14.633 7.395 9.562 1 82.56 77 PRO B N 1
ATOM 2058 C CA . PRO B 1 77 ? -14.789 6.59 10.773 1 82.56 77 PRO B CA 1
ATOM 2059 C C . PRO B 1 77 ? -16.125 6.82 11.469 1 82.56 77 PRO B C 1
ATOM 2061 O O . PRO B 1 77 ? -16.781 7.84 11.242 1 82.56 77 PRO B O 1
ATOM 2064 N N . PRO B 1 78 ? -16.5 5.781 12.289 1 83.69 78 PRO B N 1
ATOM 2065 C CA . PRO B 1 78 ? -17.719 5.992 13.07 1 83.69 78 PRO B CA 1
ATOM 2066 C C . PRO B 1 78 ? -17.625 7.191 14.008 1 83.69 78 PRO B C 1
ATOM 2068 O O . PRO B 1 78 ? -16.516 7.598 14.383 1 83.69 78 PRO B O 1
ATOM 2071 N N . PRO B 1 79 ? -18.781 7.66 14.438 1 86 79 PRO B N 1
ATOM 2072 C CA . PRO B 1 79 ? -18.797 8.867 15.266 1 86 79 PRO B CA 1
ATOM 2073 C C . PRO B 1 79 ? -18.062 8.695 16.594 1 86 79 PRO B C 1
ATOM 2075 O O . PRO B 1 79 ? -17.562 9.664 17.156 1 86 79 PRO B O 1
ATOM 2078 N N . GLU B 1 80 ? -17.891 7.543 17.047 1 86.5 80 GLU B N 1
ATOM 2079 C CA . GLU B 1 80 ? -17.266 7.27 18.328 1 86.5 80 GLU B CA 1
ATOM 2080 C C . GLU B 1 80 ? -15.734 7.359 18.234 1 86.5 80 GLU B C 1
ATOM 2082 O O . GLU B 1 80 ? -15.055 7.48 19.266 1 86.5 80 GLU B O 1
ATOM 2087 N N . LEU B 1 81 ? -15.242 7.301 17.078 1 87 81 LEU B N 1
ATOM 2088 C CA . LEU B 1 81 ? -13.797 7.359 16.875 1 87 81 LEU B CA 1
ATOM 2089 C C . LEU B 1 81 ? -13.375 8.734 16.359 1 87 81 LEU B C 1
ATOM 2091 O O . LEU B 1 81 ? -13.766 9.133 15.258 1 87 81 LEU B O 1
ATOM 2095 N N . PRO B 1 82 ? -12.57 9.461 17.188 1 89.81 82 PRO B N 1
ATOM 2096 C CA . PRO B 1 82 ? -12.078 10.75 16.703 1 89.81 82 PRO B CA 1
ATOM 2097 C C . PRO B 1 82 ? -11.273 10.633 15.414 1 89.81 82 PRO B C 1
ATOM 2099 O O . PRO B 1 82 ? -10.469 9.711 15.273 1 89.81 82 PRO B O 1
ATOM 2102 N N . LEU B 1 83 ? -11.555 11.57 14.492 1 93.5 83 LEU B N 1
ATOM 2103 C CA . LEU B 1 83 ? -10.914 11.547 13.188 1 93.5 83 LEU B CA 1
ATOM 2104 C C . LEU B 1 83 ? -9.391 11.523 13.336 1 93.5 83 LEU B C 1
ATOM 2106 O O . LEU B 1 83 ? -8.703 10.812 12.594 1 93.5 83 LEU B O 1
ATOM 2110 N N . ALA B 1 84 ? -8.914 12.32 14.305 1 92.94 84 ALA B N 1
ATOM 2111 C CA . ALA B 1 84 ? -7.469 12.391 14.508 1 92.94 84 ALA B CA 1
ATOM 2112 C C . ALA B 1 84 ? -6.887 11.016 14.805 1 92.94 84 ALA B C 1
ATOM 2114 O O . ALA B 1 84 ? -5.82 10.656 14.297 1 92.94 84 ALA B O 1
ATOM 2115 N N . GLN B 1 85 ? -7.605 10.281 15.602 1 89.62 85 GLN B N 1
ATOM 2116 C CA . GLN B 1 85 ? -7.121 8.953 15.953 1 89.62 85 GLN B CA 1
ATOM 2117 C C . GLN B 1 85 ? -7.172 8.008 14.75 1 89.62 85 GLN B C 1
ATOM 2119 O O . GLN B 1 85 ? -6.27 7.195 14.555 1 89.62 85 GLN B O 1
ATOM 2124 N N . ALA B 1 86 ? -8.227 8.109 13.969 1 85.81 86 ALA B N 1
ATOM 2125 C CA . ALA B 1 86 ? -8.336 7.312 12.75 1 85.81 86 ALA B CA 1
ATOM 2126 C C . ALA B 1 86 ? -7.203 7.633 11.781 1 85.81 86 ALA B C 1
ATOM 2128 O O . ALA B 1 86 ? -6.633 6.734 11.156 1 85.81 86 ALA B O 1
ATOM 2129 N N . VAL B 1 87 ? -6.867 8.891 11.664 1 89.88 87 VAL B N 1
ATOM 2130 C CA . VAL B 1 87 ? -5.793 9.367 10.789 1 89.88 87 VAL B CA 1
ATOM 2131 C C . VAL B 1 87 ? -4.465 8.766 11.242 1 89.88 87 VAL B C 1
ATOM 2133 O O . VAL B 1 87 ? -3.713 8.227 10.422 1 89.88 87 VAL B O 1
ATOM 2136 N N . VAL B 1 88 ? -4.176 8.852 12.539 1 89.44 88 VAL B N 1
ATOM 2137 C CA . VAL B 1 88 ? -2.918 8.344 13.078 1 89.44 88 VAL B CA 1
ATOM 2138 C C . VAL B 1 88 ? -2.811 6.848 12.82 1 89.44 88 VAL B C 1
ATOM 2140 O O . VAL B 1 88 ? -1.771 6.363 12.367 1 89.44 88 VAL B O 1
ATOM 2143 N N . ALA B 1 89 ? -3.885 6.172 13.062 1 81.81 89 ALA B N 1
ATOM 2144 C CA . ALA B 1 89 ? -3.887 4.727 12.859 1 81.81 89 ALA B CA 1
ATOM 2145 C C . ALA B 1 89 ? -3.584 4.379 11.406 1 81.81 89 ALA B C 1
ATOM 2147 O O . ALA B 1 89 ? -2.811 3.461 11.125 1 81.81 89 ALA B O 1
ATOM 2148 N N . LYS B 1 90 ? -4.207 5.121 10.492 1 78.06 90 LYS B N 1
ATOM 2149 C CA . LYS B 1 90 ? -4.059 4.836 9.07 1 78.06 90 LYS B CA 1
ATOM 2150 C C . LYS B 1 90 ? -2.652 5.172 8.586 1 78.06 90 LYS B C 1
ATOM 2152 O O . LYS B 1 90 ? -2.084 4.449 7.766 1 78.06 90 LYS B O 1
ATOM 2157 N N . LEU B 1 91 ? -2.041 6.25 9.062 1 83.75 91 LEU B N 1
ATOM 2158 C CA . LEU B 1 91 ? -0.735 6.691 8.586 1 83.75 91 LEU B CA 1
ATOM 2159 C C . LEU B 1 91 ? 0.38 5.848 9.195 1 83.75 91 LEU B C 1
ATOM 2161 O O . LEU B 1 91 ? 1.427 5.652 8.57 1 83.75 91 LEU B O 1
ATOM 2165 N N . VAL B 1 92 ? 0.218 5.426 10.398 1 76.94 92 VAL B N 1
ATOM 2166 C CA . VAL B 1 92 ? 1.247 4.645 11.078 1 76.94 92 VAL B CA 1
ATOM 2167 C C . VAL B 1 92 ? 1.168 3.186 10.633 1 76.94 92 VAL B C 1
ATOM 2169 O O . VAL B 1 92 ? 2.195 2.521 10.477 1 76.94 92 VAL B O 1
ATOM 2172 N N . ASN B 1 93 ? -0.015 2.732 10.492 1 63.88 93 ASN B N 1
ATOM 2173 C CA . ASN B 1 93 ? -0.238 1.354 10.062 1 63.88 93 ASN B CA 1
ATOM 2174 C C . ASN B 1 93 ? -1.267 1.275 8.938 1 63.88 93 ASN B C 1
ATOM 2176 O O . ASN B 1 93 ? -2.445 1.014 9.188 1 63.88 93 ASN B O 1
ATOM 2180 N N . PRO B 1 94 ? -0.816 1.558 7.777 1 56.84 94 PRO B N 1
ATOM 2181 C CA . PRO B 1 94 ? -1.803 1.582 6.695 1 56.84 94 PRO B CA 1
ATOM 2182 C C . PRO B 1 94 ? -2.547 0.257 6.547 1 56.84 94 PRO B C 1
ATOM 2184 O O . PRO B 1 94 ? -3.66 0.227 6.02 1 56.84 94 PRO B O 1
ATOM 2187 N N . ALA B 1 95 ? -1.806 -0.786 6.887 1 47.94 95 ALA B N 1
ATOM 2188 C CA . ALA B 1 95 ? -2.469 -2.086 6.824 1 47.94 95 ALA B CA 1
ATOM 2189 C C . ALA B 1 95 ? -3.434 -2.266 7.992 1 47.94 95 ALA B C 1
ATOM 2191 O O . ALA B 1 95 ? -4.215 -3.221 8.023 1 47.94 95 ALA B O 1
ATOM 2192 N N . ALA B 1 96 ? -3.312 -1.379 8.977 1 43.38 96 ALA B N 1
ATOM 2193 C CA . ALA B 1 96 ? -4.113 -1.541 10.188 1 43.38 96 ALA B CA 1
ATOM 2194 C C . ALA B 1 96 ? -5.605 -1.533 9.859 1 43.38 96 ALA B C 1
ATOM 2196 O O . ALA B 1 96 ? -6.434 -1.863 10.711 1 43.38 96 ALA B O 1
ATOM 2197 N N . GLU B 1 97 ? -5.949 -0.874 8.812 1 40.59 97 GLU B N 1
ATOM 2198 C CA . GLU B 1 97 ? -7.391 -1.075 8.68 1 40.59 97 GLU B CA 1
ATOM 2199 C C . GLU B 1 97 ? -7.75 -2.557 8.758 1 40.59 97 GLU B C 1
ATOM 2201 O O . GLU B 1 97 ? -8.891 -2.908 9.047 1 40.59 97 GLU B O 1
ATOM 2206 N N . VAL B 1 98 ? -6.801 -3.303 8 1 33.06 98 VAL B N 1
ATOM 2207 C CA . VAL B 1 98 ? -7.172 -4.715 7.996 1 33.06 98 VAL B CA 1
ATOM 2208 C C . VAL B 1 98 ? -6.688 -5.383 9.281 1 33.06 98 VAL B C 1
ATOM 2210 O O . VAL B 1 98 ? -5.613 -5.055 9.789 1 33.06 98 VAL B O 1
ATOM 2213 N N . GLY B 1 99 ? -7.332 -5.617 10.141 1 30.91 99 GLY B N 1
ATOM 2214 C CA . GLY B 1 99 ? -7.191 -6.34 11.391 1 30.91 99 GLY B CA 1
ATOM 2215 C C . GLY B 1 99 ? -5.801 -6.914 11.594 1 30.91 99 GLY B C 1
ATOM 2216 O O . GLY B 1 99 ? -5.621 -7.867 12.359 1 30.91 99 GLY B O 1
ATOM 2217 N N . GLY B 1 100 ? -4.934 -6.594 10.719 1 32.06 100 GLY B N 1
ATOM 2218 C CA . GLY B 1 100 ? -3.727 -7.383 10.906 1 32.06 100 GLY B CA 1
ATOM 2219 C C . GLY B 1 100 ? -2.865 -6.891 12.047 1 32.06 100 GLY B C 1
ATOM 2220 O O . GLY B 1 100 ? -3.086 -5.797 12.578 1 32.06 100 GLY B O 1
ATOM 2221 N N . ASP B 1 101 ? -2.127 -7.82 12.648 1 33.66 101 ASP B N 1
ATOM 2222 C CA . ASP B 1 101 ? -1.288 -7.891 13.844 1 33.66 101 ASP B CA 1
ATOM 2223 C C . ASP B 1 101 ? -0.072 -6.977 13.719 1 33.66 101 ASP B C 1
ATOM 2225 O O . ASP B 1 101 ? 0.878 -7.082 14.492 1 33.66 101 ASP B O 1
ATOM 2229 N N . SER B 1 102 ? 0.231 -6.402 12.609 1 37.91 102 SER B N 1
ATOM 2230 C CA . SER B 1 102 ? 1.507 -5.711 12.75 1 37.91 102 SER B CA 1
ATOM 2231 C C . SER B 1 102 ? 1.426 -4.613 13.812 1 37.91 102 SER B C 1
ATOM 2233 O O . SER B 1 102 ? 0.428 -3.895 13.891 1 37.91 102 SER B O 1
ATOM 2235 N N . ARG B 1 103 ? 2.113 -4.852 14.992 1 43.34 103 ARG B N 1
ATOM 2236 C CA . ARG B 1 103 ? 2.066 -4.082 16.234 1 43.34 103 ARG B CA 1
ATOM 2237 C C . ARG B 1 103 ? 2.732 -2.723 16.062 1 43.34 103 ARG B C 1
ATOM 2239 O O . ARG B 1 103 ? 3.938 -2.584 16.266 1 43.34 103 ARG B O 1
ATOM 2246 N N . LEU B 1 104 ? 2.496 -1.991 14.922 1 52.94 104 LEU B N 1
ATOM 2247 C CA . LEU B 1 104 ? 2.973 -0.622 15.086 1 52.94 104 LEU B CA 1
ATOM 2248 C C . LEU B 1 104 ? 2.248 0.072 16.234 1 52.94 104 LEU B C 1
ATOM 2250 O O . LEU B 1 104 ? 1.048 -0.128 16.422 1 52.94 104 LEU B O 1
ATOM 2254 N N . GLU B 1 105 ? 3.098 0.442 17.188 1 60.62 105 GLU B N 1
ATOM 2255 C CA . GLU B 1 105 ? 2.561 1.122 18.375 1 60.62 105 GLU B CA 1
ATOM 2256 C C . GLU B 1 105 ? 2.041 2.512 18.016 1 60.62 105 GLU B C 1
ATOM 2258 O O . GLU B 1 105 ? 2.777 3.332 17.453 1 60.62 105 GLU B O 1
ATOM 2263 N N . LEU B 1 106 ? 0.811 2.604 18.172 1 75.25 106 LEU B N 1
ATOM 2264 C CA . LEU B 1 106 ? 0.21 3.93 18.062 1 75.25 106 LEU B CA 1
ATOM 2265 C C . LEU B 1 106 ? 0.667 4.828 19.203 1 75.25 106 LEU B C 1
ATOM 2267 O O . LEU B 1 106 ? 0.869 4.359 20.328 1 75.25 106 LEU B O 1
ATOM 2271 N N . PRO B 1 107 ? 1.002 6.09 18.859 1 83.5 107 PRO B N 1
ATOM 2272 C CA . PRO B 1 107 ? 1.313 6.988 19.969 1 83.5 107 PRO B CA 1
ATOM 2273 C C . PRO B 1 107 ? 0.149 7.148 20.953 1 83.5 107 PRO B C 1
ATOM 2275 O O . PRO B 1 107 ? -1.01 6.961 20.562 1 83.5 107 PRO B O 1
ATOM 2278 N N . PRO B 1 108 ? 0.578 7.398 22.25 1 85.56 108 PRO B N 1
ATOM 2279 C CA . PRO B 1 108 ? -0.522 7.723 23.156 1 85.56 108 PRO B CA 1
ATOM 2280 C C . PRO B 1 108 ? -1.329 8.938 22.703 1 85.56 108 PRO B C 1
ATOM 2282 O O . PRO B 1 108 ? -0.774 9.867 22.109 1 85.56 108 PRO B O 1
ATOM 2285 N N . VAL B 1 109 ? -2.623 8.898 23.047 1 87.75 109 VAL B N 1
ATOM 2286 C CA . VAL B 1 109 ? -3.555 9.938 22.641 1 87.75 109 VAL B CA 1
ATOM 2287 C C . VAL B 1 109 ? -3.047 11.305 23.109 1 87.75 109 VAL B C 1
ATOM 2289 O O . VAL B 1 109 ? -3.217 12.305 22.406 1 87.75 109 VAL B O 1
ATOM 2292 N N . SER B 1 110 ? -2.322 11.305 24.203 1 91.25 110 SER B N 1
ATOM 2293 C CA . SER B 1 110 ? -1.829 12.547 24.781 1 91.25 110 SER B CA 1
ATOM 2294 C C . SER B 1 110 ? -0.754 13.18 23.891 1 91.25 110 SER B C 1
ATOM 2296 O O . SER B 1 110 ? -0.438 14.359 24.047 1 91.25 110 SER B O 1
ATOM 2298 N N . ARG B 1 111 ? -0.271 12.398 22.984 1 92.06 111 ARG B N 1
ATOM 2299 C CA . ARG B 1 111 ? 0.807 12.914 22.141 1 92.06 111 ARG B CA 1
ATOM 2300 C C . ARG B 1 111 ? 0.301 13.234 20.75 1 92.06 111 ARG B C 1
ATOM 2302 O O . ARG B 1 111 ? 1.09 13.555 19.844 1 92.06 111 ARG B O 1
ATOM 2309 N N . ILE B 1 112 ? -0.988 13.148 20.625 1 92.56 112 ILE B N 1
ATOM 2310 C CA . ILE B 1 112 ? -1.628 13.555 19.375 1 92.56 112 ILE B CA 1
ATOM 2311 C C . ILE B 1 112 ? -2.205 14.961 19.531 1 92.56 112 ILE B C 1
ATOM 2313 O O . ILE B 1 112 ? -3.062 15.203 20.375 1 92.56 112 ILE B O 1
ATOM 2317 N N . LYS B 1 113 ? -1.645 15.914 18.75 1 93.12 113 LYS B N 1
ATOM 2318 C CA . LYS B 1 113 ? -2.15 17.281 18.734 1 93.12 113 LYS B CA 1
ATOM 2319 C C . LYS B 1 113 ? -2.994 17.531 17.484 1 93.12 113 LYS B C 1
ATOM 2321 O O . LYS B 1 113 ? -2.633 17.109 16.375 1 93.12 113 LYS B O 1
ATOM 2326 N N . THR B 1 114 ? -4.125 18.219 17.734 1 94.19 114 THR B N 1
ATOM 2327 C CA . THR B 1 114 ? -5.047 18.438 16.625 1 94.19 114 THR B CA 1
ATOM 2328 C C . THR B 1 114 ? -5.449 19.906 16.531 1 94.19 114 THR B C 1
ATOM 2330 O O . THR B 1 114 ? -5.559 20.594 17.547 1 94.19 114 THR B O 1
ATOM 2333 N N . GLU B 1 115 ? -5.562 20.344 15.305 1 92.5 115 GLU B N 1
ATOM 2334 C CA . GLU B 1 115 ? -6.105 21.656 14.977 1 92.5 115 GLU B CA 1
ATOM 2335 C C . GLU B 1 115 ? -7.102 21.562 13.82 1 92.5 115 GLU B C 1
ATOM 2337 O O . GLU B 1 115 ? -6.84 20.906 12.82 1 92.5 115 GLU B O 1
ATOM 2342 N N . VAL B 1 116 ? -8.266 22.203 14.047 1 92.88 116 VAL B N 1
ATOM 2343 C CA . VAL B 1 116 ? -9.266 22.219 12.984 1 92.88 116 VAL B CA 1
ATOM 2344 C C . VAL B 1 116 ? -9.305 23.594 12.32 1 92.88 116 VAL B C 1
ATOM 2346 O O . VAL B 1 116 ? -9.289 24.609 13 1 92.88 116 VAL B O 1
ATOM 2349 N N . ARG B 1 117 ? -9.266 23.5 11.008 1 89.44 117 ARG B N 1
ATOM 2350 C CA . ARG B 1 117 ? -9.383 24.719 10.211 1 89.44 117 ARG B CA 1
ATOM 2351 C C . ARG B 1 117 ? -10.539 24.609 9.227 1 89.44 117 ARG B C 1
ATOM 2353 O O . ARG B 1 117 ? -10.781 23.547 8.648 1 89.44 117 ARG B O 1
ATOM 2360 N N . VAL B 1 118 ? -11.25 25.781 9.102 1 91.06 118 VAL B N 1
ATOM 2361 C CA . VAL B 1 118 ? -12.328 25.812 8.117 1 91.06 118 VAL B CA 1
ATOM 2362 C C . VAL B 1 118 ? -11.93 26.734 6.957 1 91.06 118 VAL B C 1
ATOM 2364 O O . VAL B 1 118 ? -11.617 27.906 7.156 1 91.06 118 VAL B O 1
ATOM 2367 N N . ILE B 1 119 ? -11.828 26.156 5.855 1 87.62 119 ILE B N 1
ATOM 2368 C CA . ILE B 1 119 ? -11.477 26.891 4.648 1 87.62 119 ILE B CA 1
ATOM 2369 C C . ILE B 1 119 ? -12.57 26.719 3.594 1 87.62 119 ILE B C 1
ATOM 2371 O O . ILE B 1 119 ? -12.82 25.594 3.141 1 87.62 119 ILE B O 1
ATOM 2375 N N . ASP B 1 120 ? -13.141 27.828 3.176 1 85.88 120 ASP B N 1
ATOM 2376 C CA . ASP B 1 120 ? -14.211 27.812 2.178 1 85.88 120 ASP B CA 1
ATOM 2377 C C . ASP B 1 120 ? -15.289 26.812 2.549 1 85.88 120 ASP B C 1
ATOM 2379 O O . ASP B 1 120 ? -15.68 25.984 1.726 1 85.88 120 ASP B O 1
ATOM 2383 N N . GLY B 1 121 ? -15.609 26.781 3.811 1 89.44 121 GLY B N 1
ATOM 2384 C CA . GLY B 1 121 ? -16.719 25.984 4.309 1 89.44 121 GLY B CA 1
ATOM 2385 C C . GLY B 1 121 ? -16.344 24.531 4.555 1 89.44 121 GLY B C 1
ATOM 2386 O O . GLY B 1 121 ? -17.172 23.734 4.996 1 89.44 121 GLY B O 1
ATOM 2387 N N . LYS B 1 122 ? -15.117 24.219 4.246 1 92.75 122 LYS B N 1
ATOM 2388 C CA . LYS B 1 122 ? -14.68 22.844 4.457 1 92.75 122 LYS B CA 1
ATOM 2389 C C . LYS B 1 122 ? -13.742 22.75 5.656 1 92.75 122 LYS B C 1
ATOM 2391 O O . LYS B 1 122 ? -12.828 23.562 5.809 1 92.75 122 LYS B O 1
ATOM 2396 N N . GLU B 1 123 ? -14.031 21.719 6.469 1 95.38 123 GLU B N 1
ATOM 2397 C CA . GLU B 1 123 ? -13.227 21.5 7.668 1 95.38 123 GLU B CA 1
ATOM 2398 C C . GLU B 1 123 ? -11.984 20.672 7.352 1 95.38 123 GLU B C 1
ATOM 2400 O O . GLU B 1 123 ? -12.07 19.625 6.715 1 95.38 123 GLU B O 1
ATOM 2405 N N . TYR B 1 124 ? -10.852 21.188 7.742 1 96.44 124 TYR B N 1
ATOM 2406 C CA . TYR B 1 124 ? -9.57 20.484 7.66 1 96.44 124 TYR B CA 1
ATOM 2407 C C . TYR B 1 124 ? -9 20.234 9.047 1 96.44 124 TYR B C 1
ATOM 2409 O O . TYR B 1 124 ? -8.852 21.172 9.844 1 96.44 124 TYR B O 1
ATOM 2417 N N . THR B 1 125 ? -8.781 18.969 9.375 1 96.5 125 THR B N 1
ATOM 2418 C CA . THR B 1 125 ? -8.203 18.594 10.656 1 96.5 125 THR B CA 1
ATOM 2419 C C . THR B 1 125 ? -6.699 18.344 10.516 1 96.5 125 THR B C 1
ATOM 2421 O O . THR B 1 125 ? -6.281 17.422 9.82 1 96.5 125 THR B O 1
ATOM 2424 N N . ILE B 1 126 ? -5.941 19.219 11.156 1 96.5 126 ILE B N 1
ATOM 2425 C CA . ILE B 1 126 ? -4.492 19.031 11.172 1 96.5 126 ILE B CA 1
ATOM 2426 C C . ILE B 1 126 ? -4.09 18.234 12.406 1 96.5 126 ILE B C 1
ATOM 2428 O O . ILE B 1 126 ? -4.582 18.484 13.508 1 96.5 126 ILE B O 1
ATOM 2432 N N . VAL B 1 127 ? -3.254 17.203 12.203 1 96.12 127 VAL B N 1
ATOM 2433 C CA . VAL B 1 127 ? -2.875 16.281 13.266 1 96.12 127 VAL B CA 1
ATOM 2434 C C . VAL B 1 127 ? -1.354 16.188 13.352 1 96.12 127 VAL B C 1
ATOM 2436 O O . VAL B 1 127 ? -0.686 15.906 12.352 1 96.12 127 VAL B O 1
ATOM 2439 N N . ALA B 1 128 ? -0.785 16.469 14.477 1 96 128 ALA B N 1
ATOM 2440 C CA . ALA B 1 128 ? 0.638 16.281 14.75 1 96 128 ALA B CA 1
ATOM 2441 C C . ALA B 1 128 ? 0.86 15.172 15.773 1 96 128 ALA B C 1
ATOM 2443 O O . ALA B 1 128 ? 0.175 15.125 16.797 1 96 128 ALA B O 1
ATOM 2444 N N . PHE B 1 129 ? 1.739 14.219 15.438 1 93.69 129 PHE B N 1
ATOM 2445 C CA . PHE B 1 129 ? 1.96 13.102 16.344 1 93.69 129 PHE B CA 1
ATOM 2446 C C . PHE B 1 129 ? 3.33 12.477 16.109 1 93.69 129 PHE B C 1
ATOM 2448 O O . PHE B 1 129 ? 3.887 12.578 15.023 1 93.69 129 PHE B O 1
ATOM 2455 N N . PRO B 1 130 ? 3.863 11.875 17.172 1 92.25 130 PRO B N 1
ATOM 2456 C CA . PRO B 1 130 ? 5.086 11.086 17 1 92.25 130 PRO B CA 1
ATOM 2457 C C . PRO B 1 130 ? 4.805 9.641 16.578 1 92.25 130 PRO B C 1
ATOM 2459 O O . PRO B 1 130 ? 3.68 9.164 16.734 1 92.25 130 PRO B O 1
ATOM 2462 N N . SER B 1 131 ? 5.711 9.047 15.891 1 85.94 131 SER B N 1
ATOM 2463 C CA . SER B 1 131 ? 5.645 7.609 15.625 1 85.94 131 SER B CA 1
ATOM 2464 C C . SER B 1 131 ? 7 6.945 15.836 1 85.94 131 SER B C 1
ATOM 2466 O O . SER B 1 131 ? 8.039 7.609 15.797 1 85.94 131 SER B O 1
ATOM 2468 N N . GLU B 1 132 ? 6.844 5.68 16.234 1 80.12 132 GLU B N 1
ATOM 2469 C CA . GLU B 1 132 ? 8.055 4.887 16.438 1 80.12 132 GLU B CA 1
ATOM 2470 C C . GLU B 1 132 ? 7.938 3.521 15.766 1 80.12 132 GLU B C 1
ATOM 2472 O O . GLU B 1 132 ? 6.898 2.865 15.859 1 80.12 132 GLU B O 1
ATOM 2477 N N . THR B 1 133 ? 8.93 3.256 14.969 1 68.12 133 THR B N 1
ATOM 2478 C CA . THR B 1 133 ? 8.992 1.937 14.352 1 68.12 133 THR B CA 1
ATOM 2479 C C . THR B 1 133 ? 10.281 1.22 14.734 1 68.12 133 THR B C 1
ATOM 2481 O O . THR B 1 133 ? 11.344 1.844 14.828 1 68.12 133 THR B O 1
ATOM 2484 N N . ILE B 1 134 ? 10.07 0.101 15.211 1 61.06 134 ILE B N 1
ATOM 2485 C CA . ILE B 1 134 ? 11.25 -0.726 15.445 1 61.06 134 ILE B CA 1
ATOM 2486 C C . ILE B 1 134 ? 11.547 -1.563 14.203 1 61.06 134 ILE B C 1
ATOM 2488 O O . ILE B 1 134 ? 10.703 -2.338 13.758 1 61.06 134 ILE B O 1
ATOM 2492 N N . THR B 1 135 ? 12.695 -1.272 13.656 1 52.81 135 THR B N 1
ATOM 2493 C CA . THR B 1 135 ? 13.094 -2.02 12.461 1 52.81 135 THR B CA 1
ATOM 2494 C C . THR B 1 135 ? 13.422 -3.467 12.82 1 52.81 135 THR B C 1
ATOM 2496 O O . THR B 1 135 ? 13.547 -3.809 13.992 1 52.81 135 THR B O 1
ATOM 2499 N N . ARG B 1 136 ? 13.484 -4.188 11.789 1 47.5 136 ARG B N 1
ATOM 2500 C CA . ARG B 1 136 ? 13.828 -5.594 11.969 1 47.5 136 ARG B CA 1
ATOM 2501 C C . ARG B 1 136 ? 15.164 -5.742 12.695 1 47.5 136 ARG B C 1
ATOM 2503 O O . ARG B 1 136 ? 15.352 -6.68 13.469 1 47.5 136 ARG B O 1
ATOM 2510 N N . SER B 1 137 ? 15.961 -4.902 12.375 1 50.03 137 SER B N 1
ATOM 2511 C CA . SER B 1 137 ? 17.297 -4.953 12.969 1 50.03 137 SER B CA 1
ATOM 2512 C C . SER B 1 137 ? 17.281 -4.438 14.406 1 50.03 137 SER B C 1
ATOM 2514 O O . SER B 1 137 ? 18.328 -4.344 15.047 1 50.03 137 SER B O 1
ATOM 2516 N N . GLY B 1 138 ? 16.109 -4.125 14.812 1 56 138 GLY B N 1
ATOM 2517 C CA . GLY B 1 138 ? 15.961 -3.734 16.203 1 56 138 GLY B CA 1
ATOM 2518 C C . GLY B 1 138 ? 16.188 -2.252 16.438 1 56 138 GLY B C 1
ATOM 2519 O O . GLY B 1 138 ? 16.141 -1.782 17.578 1 56 138 GLY B O 1
ATOM 2520 N N . TYR B 1 139 ? 16.469 -1.565 15.305 1 62.34 139 TYR B N 1
ATOM 2521 C CA . TYR B 1 139 ? 16.672 -0.128 15.445 1 62.34 139 TYR B CA 1
ATOM 2522 C C . TYR B 1 139 ? 15.344 0.604 15.531 1 62.34 139 TYR B C 1
ATOM 2524 O O . TYR B 1 139 ? 14.43 0.334 14.75 1 62.34 139 TYR B O 1
ATOM 2532 N N . GLN B 1 140 ? 15.367 1.41 16.578 1 75.75 140 GLN B N 1
ATOM 2533 C CA . GLN B 1 140 ? 14.18 2.229 16.766 1 75.75 140 GLN B CA 1
ATOM 2534 C C . GLN B 1 140 ? 14.242 3.498 15.93 1 75.75 140 GLN B C 1
ATOM 2536 O O . GLN B 1 140 ? 15.156 4.309 16.078 1 75.75 140 GLN B O 1
ATOM 2541 N N . VAL B 1 141 ? 13.383 3.545 15.023 1 74.94 141 VAL B N 1
ATOM 2542 C CA . VAL B 1 141 ? 13.289 4.754 14.203 1 74.94 141 VAL B CA 1
ATOM 2543 C C . VAL B 1 141 ? 12.133 5.617 14.695 1 74.94 141 VAL B C 1
ATOM 2545 O O . VAL B 1 141 ? 10.977 5.176 14.688 1 74.94 141 VAL B O 1
ATOM 2548 N N . ARG B 1 142 ? 12.578 6.844 15.234 1 85.38 142 ARG B N 1
ATOM 2549 C CA . ARG B 1 142 ? 11.57 7.793 15.695 1 85.38 142 ARG B CA 1
ATOM 2550 C C . ARG B 1 142 ? 11.289 8.844 14.625 1 85.38 142 ARG B C 1
ATOM 2552 O O . ARG B 1 142 ? 12.219 9.367 14 1 85.38 142 ARG B O 1
ATOM 2559 N N . ARG B 1 143 ? 9.961 9.039 14.398 1 88.81 143 ARG B N 1
ATOM 2560 C CA . ARG B 1 143 ? 9.562 10.023 13.398 1 88.81 143 ARG B CA 1
ATOM 2561 C C . ARG B 1 143 ? 8.578 11.039 13.984 1 88.81 143 ARG B C 1
ATOM 2563 O O . ARG B 1 143 ? 7.91 10.758 14.977 1 88.81 143 ARG B O 1
ATOM 2570 N N . LYS B 1 144 ? 8.641 12.328 13.438 1 93.88 144 LYS B N 1
ATOM 2571 C CA . LYS B 1 144 ? 7.594 13.328 13.633 1 93.88 144 LYS B CA 1
ATOM 2572 C C . LYS B 1 144 ? 6.672 13.406 12.422 1 93.88 144 LYS B C 1
ATOM 2574 O O . LYS B 1 144 ? 7.137 13.344 11.281 1 93.88 144 LYS B O 1
ATOM 2579 N N . ASN B 1 145 ? 5.391 13.398 12.758 1 93.69 145 ASN B N 1
ATOM 2580 C CA . ASN B 1 145 ? 4.391 13.398 11.695 1 93.69 145 ASN B CA 1
ATOM 2581 C C . ASN B 1 145 ? 3.477 14.617 11.789 1 93.69 145 ASN B C 1
ATOM 2583 O O . ASN B 1 145 ? 3.107 15.039 12.883 1 93.69 145 ASN B O 1
ATOM 2587 N N . LEU B 1 146 ? 3.189 15.227 10.656 1 96.44 146 LEU B N 1
ATOM 2588 C CA . LEU B 1 146 ? 2.152 16.234 10.492 1 96.44 146 LEU B CA 1
ATOM 2589 C C . LEU B 1 146 ? 1.218 15.883 9.344 1 96.44 146 LEU B C 1
ATOM 2591 O O . LEU B 1 146 ? 1.675 15.555 8.242 1 96.44 146 LEU B O 1
ATOM 2595 N N . ALA B 1 147 ? -0.069 15.867 9.727 1 96.62 147 ALA B N 1
ATOM 2596 C CA . ALA B 1 147 ? -1.039 15.414 8.727 1 96.62 147 ALA B CA 1
ATOM 2597 C C . ALA B 1 147 ? -2.229 16.375 8.648 1 96.62 147 ALA B C 1
ATOM 2599 O O . ALA B 1 147 ? -2.428 17.203 9.547 1 96.62 147 ALA B O 1
ATOM 2600 N N . VAL B 1 148 ? -2.916 16.281 7.504 1 97 148 VAL B N 1
ATOM 2601 C CA . VAL B 1 148 ? -4.191 16.969 7.332 1 97 148 VAL B CA 1
ATOM 2602 C C . VAL B 1 148 ? -5.219 16.016 6.73 1 97 148 VAL B C 1
ATOM 2604 O O . VAL B 1 148 ? -4.883 15.195 5.867 1 97 148 VAL B O 1
ATOM 2607 N N . ALA B 1 149 ? -6.434 16.094 7.242 1 96.25 149 ALA B N 1
ATOM 2608 C CA . ALA B 1 149 ? -7.504 15.227 6.75 1 96.25 149 ALA B CA 1
ATOM 2609 C C . ALA B 1 149 ? -8.789 16.016 6.527 1 96.25 149 ALA B C 1
ATOM 2611 O O . ALA B 1 149 ? -9.086 16.953 7.273 1 96.25 149 ALA B O 1
ATOM 2612 N N . ALA B 1 150 ? -9.477 15.688 5.5 1 96 150 ALA B N 1
ATOM 2613 C CA . ALA B 1 150 ? -10.805 16.203 5.195 1 96 150 ALA B CA 1
ATOM 2614 C C . ALA B 1 150 ? -11.695 15.117 4.602 1 96 150 ALA B C 1
ATOM 2616 O O . ALA B 1 150 ? -11.195 14.109 4.098 1 96 150 ALA B O 1
ATOM 2617 N N . SER B 1 151 ? -13 15.367 4.742 1 92.88 151 SER B N 1
ATOM 2618 C CA . SER B 1 151 ? -13.945 14.344 4.312 1 92.88 151 SER B CA 1
ATOM 2619 C C . SER B 1 151 ? -14.703 14.773 3.062 1 92.88 151 SER B C 1
ATOM 2621 O O . SER B 1 151 ? -14.95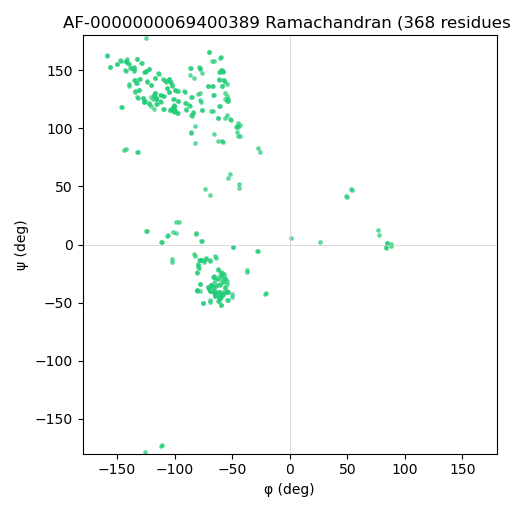3 15.969 2.863 1 92.88 151 SER B O 1
ATOM 2623 N N . ARG B 1 152 ? -14.922 13.766 2.195 1 87.5 152 ARG B N 1
ATOM 2624 C CA . ARG B 1 152 ? -15.734 13.945 0.999 1 87.5 152 ARG B CA 1
ATOM 2625 C C . ARG B 1 152 ? -16.5 12.672 0.666 1 87.5 152 ARG B C 1
ATOM 2627 O O . ARG B 1 152 ? -15.906 11.625 0.419 1 87.5 152 ARG B O 1
ATOM 2634 N N . ARG B 1 153 ? -17.844 12.773 0.679 1 86.25 153 ARG B N 1
ATOM 2635 C CA . ARG B 1 153 ? -18.734 11.695 0.251 1 86.25 153 ARG B CA 1
ATOM 2636 C C . ARG B 1 153 ? -18.406 10.398 0.994 1 86.25 153 ARG B C 1
ATOM 2638 O O . ARG B 1 153 ? -18.219 9.352 0.373 1 86.25 153 ARG B O 1
ATOM 2645 N N . GLY B 1 154 ? -18.266 10.477 2.242 1 83.25 154 GLY B N 1
ATOM 2646 C CA . GLY B 1 154 ? -18.141 9.312 3.105 1 83.25 154 GLY B CA 1
ATOM 2647 C C . GLY B 1 154 ? -16.719 8.797 3.199 1 83.25 154 GLY B C 1
ATOM 2648 O O . GLY B 1 154 ? -16.438 7.816 3.896 1 83.25 154 GLY B O 1
ATOM 2649 N N . SER B 1 155 ? -15.812 9.492 2.516 1 84.38 155 SER B N 1
ATOM 2650 C CA . SER B 1 155 ? -14.406 9.102 2.557 1 84.38 155 SER B CA 1
ATOM 2651 C C . SER B 1 155 ? -13.547 10.188 3.188 1 84.38 155 SER B C 1
ATOM 2653 O O . SER B 1 155 ? -13.828 11.383 3.031 1 84.38 155 SER B O 1
ATOM 2655 N N . VAL B 1 156 ? -12.57 9.688 3.932 1 88.12 156 VAL B N 1
ATOM 2656 C CA . VAL B 1 156 ? -11.562 10.594 4.473 1 88.12 156 VAL B CA 1
ATOM 2657 C C . VAL B 1 156 ? -10.328 10.586 3.57 1 88.12 156 VAL B C 1
ATOM 2659 O O . VAL B 1 156 ? -9.82 9.523 3.209 1 88.12 156 VAL B O 1
ATOM 2662 N N . TYR B 1 157 ? -9.969 11.789 3.107 1 89.12 157 TYR B N 1
ATOM 2663 C CA . TYR B 1 157 ? -8.719 12.008 2.393 1 89.12 157 TYR B CA 1
ATOM 2664 C C . TYR B 1 157 ? -7.664 12.617 3.312 1 89.12 157 TYR B C 1
ATOM 2666 O O . TYR B 1 157 ? -7.875 13.688 3.887 1 89.12 157 TYR B O 1
ATOM 2674 N N . CYS B 1 158 ? -6.535 11.898 3.484 1 93.06 158 CYS B N 1
ATOM 2675 C CA . CYS B 1 158 ? -5.516 12.305 4.449 1 93.06 158 CYS B CA 1
ATOM 2676 C C . CYS B 1 158 ? -4.148 12.414 3.787 1 93.06 158 CYS B C 1
ATOM 2678 O O . CYS B 1 158 ? -3.703 11.477 3.119 1 93.06 158 CYS B O 1
ATOM 2680 N N . LEU B 1 159 ? -3.586 13.586 3.914 1 93.56 159 LEU B N 1
ATOM 2681 C CA . LEU B 1 159 ? -2.191 13.797 3.543 1 93.56 159 LEU B CA 1
ATOM 2682 C C . LEU B 1 159 ? -1.293 13.797 4.773 1 93.56 159 LEU B C 1
ATOM 2684 O O . LEU B 1 159 ? -1.52 14.562 5.715 1 93.56 159 LEU B O 1
ATOM 2688 N N . GLY B 1 160 ? -0.321 12.852 4.836 1 93.81 160 GLY B N 1
ATOM 2689 C CA . GLY B 1 160 ? 0.591 12.75 5.965 1 93.81 160 GLY B CA 1
ATOM 2690 C C . GLY B 1 160 ? 2.043 12.969 5.578 1 93.81 160 GLY B C 1
ATOM 2691 O O . GLY B 1 160 ? 2.531 12.375 4.617 1 93.81 160 GLY B O 1
ATOM 2692 N N . CYS B 1 161 ? 2.686 13.867 6.316 1 94.69 161 CYS B N 1
ATOM 2693 C CA . CYS B 1 161 ? 4.121 14.094 6.199 1 94.69 161 CYS B CA 1
ATOM 2694 C C . CYS B 1 161 ? 4.871 13.453 7.363 1 94.69 161 CYS B C 1
ATOM 2696 O O . CYS B 1 161 ? 4.387 13.461 8.5 1 94.69 161 CYS B O 1
ATOM 2698 N N . SER B 1 162 ? 5.992 12.875 7.027 1 90.31 162 SER B N 1
ATOM 2699 C CA . SER B 1 162 ? 6.785 12.203 8.047 1 90.31 162 SER B CA 1
ATOM 2700 C C . SER B 1 162 ? 8.273 12.461 7.852 1 90.31 162 SER B C 1
ATOM 2702 O O . SER B 1 162 ? 8.766 12.445 6.723 1 90.31 162 SER B O 1
ATOM 2704 N N . ALA B 1 163 ? 9 12.719 8.969 1 92 163 ALA B N 1
ATOM 2705 C CA . ALA B 1 163 ? 10.453 12.883 8.969 1 92 163 ALA B CA 1
ATOM 2706 C C . ALA B 1 163 ? 11.062 12.281 10.234 1 92 163 ALA B C 1
ATOM 2708 O O . ALA B 1 163 ? 10.422 12.242 11.281 1 92 163 ALA B O 1
ATOM 2709 N N . ARG B 1 164 ? 12.273 11.836 10.039 1 89.94 164 ARG B N 1
ATOM 2710 C CA . ARG B 1 164 ? 12.984 11.359 11.219 1 89.94 164 ARG B CA 1
ATOM 2711 C C . ARG B 1 164 ? 13.094 12.453 12.273 1 89.94 164 ARG B C 1
ATOM 2713 O O . ARG B 1 164 ? 13.352 13.617 11.945 1 89.94 164 ARG B O 1
ATOM 2720 N N . SER B 1 165 ? 12.953 12.062 13.578 1 91.56 165 SER B N 1
ATOM 2721 C CA . SER B 1 165 ? 12.922 13.016 14.68 1 91.56 165 SER B CA 1
ATOM 2722 C C . SER B 1 165 ? 14.258 13.727 14.836 1 91.56 165 SER B C 1
ATOM 2724 O O . SER B 1 165 ? 14.297 14.914 15.172 1 91.56 165 SER B O 1
ATOM 2726 N N . ASP B 1 166 ? 15.297 12.977 14.617 1 91.5 166 ASP B N 1
ATOM 2727 C CA . ASP B 1 166 ? 16.625 13.547 14.836 1 91.5 166 ASP B CA 1
ATOM 2728 C C . ASP B 1 166 ? 16.969 14.555 13.742 1 91.5 166 ASP B C 1
ATOM 2730 O O . ASP B 1 166 ? 17.922 15.328 13.891 1 91.5 166 ASP B O 1
ATOM 2734 N N . GLN B 1 167 ? 16.234 14.625 12.672 1 91.06 167 GLN B N 1
ATOM 2735 C CA . GLN B 1 167 ? 16.469 15.555 11.562 1 91.06 167 GLN B CA 1
ATOM 2736 C C . GLN B 1 167 ? 15.375 16.609 11.484 1 91.06 167 GLN B C 1
ATOM 2738 O O . GLN B 1 167 ? 15.398 17.469 10.602 1 91.06 167 GLN B O 1
ATOM 2743 N N . TYR B 1 168 ? 14.469 16.578 12.383 1 93.44 168 TYR B N 1
ATOM 2744 C CA . TYR B 1 168 ? 13.305 17.453 12.336 1 93.44 168 TYR B CA 1
ATOM 2745 C C . TYR B 1 168 ? 13.617 18.812 12.984 1 93.44 168 TYR B C 1
ATOM 2747 O O . TYR B 1 168 ? 13.492 18.969 14.195 1 93.44 168 TYR B O 1
ATOM 2755 N N . ASN B 1 169 ? 13.953 19.766 12.227 1 92.88 169 ASN B N 1
ATOM 2756 C CA . ASN B 1 169 ? 14.25 21.125 12.68 1 92.88 169 ASN B CA 1
ATOM 2757 C C . ASN B 1 169 ? 13.195 22.109 12.203 1 92.88 169 ASN B C 1
ATOM 2759 O O . ASN B 1 169 ? 12.164 21.719 11.656 1 92.88 169 ASN B O 1
ATOM 2763 N N . ALA B 1 170 ? 13.453 23.359 12.438 1 91.06 170 ALA B N 1
ATOM 2764 C CA . ALA B 1 170 ? 12.477 24.406 12.141 1 91.06 170 ALA B CA 1
ATOM 2765 C C . ALA B 1 170 ? 12.188 24.484 10.641 1 91.06 170 ALA B C 1
ATOM 2767 O O . ALA B 1 170 ? 11.055 24.75 10.234 1 91.06 170 ALA B O 1
ATOM 2768 N N . ASP B 1 171 ? 13.234 24.219 9.836 1 89.38 171 ASP B N 1
ATOM 2769 C CA . ASP B 1 171 ? 13.055 24.234 8.383 1 89.38 171 ASP B CA 1
ATOM 2770 C C . ASP B 1 171 ? 12.109 23.141 7.93 1 89.38 171 ASP B C 1
ATOM 2772 O O . ASP B 1 171 ? 11.219 23.375 7.109 1 89.38 171 ASP B O 1
ATOM 2776 N N . LYS B 1 172 ? 12.312 22.016 8.469 1 89.81 172 LYS B N 1
ATOM 2777 C CA . LYS B 1 172 ? 11.453 20.891 8.125 1 89.81 172 LYS B CA 1
ATOM 2778 C C . LYS B 1 172 ? 10.023 21.125 8.617 1 89.81 172 LYS B C 1
ATOM 2780 O O . LYS B 1 172 ? 9.062 20.797 7.922 1 89.81 172 LYS B O 1
ATOM 2785 N N . GLU B 1 173 ? 9.984 21.656 9.781 1 91.88 173 GLU B N 1
ATOM 2786 C CA . GLU B 1 173 ? 8.664 22 10.312 1 91.88 173 GLU B CA 1
ATOM 2787 C C . GLU B 1 173 ? 7.93 22.953 9.383 1 91.88 173 GLU B C 1
ATOM 2789 O O . GLU B 1 173 ? 6.738 22.781 9.117 1 91.88 173 GLU B O 1
ATOM 2794 N N . ALA B 1 174 ? 8.617 23.891 8.914 1 91.12 174 ALA B N 1
ATOM 2795 C CA . ALA B 1 174 ? 8.023 24.859 8 1 91.12 174 ALA B CA 1
ATOM 2796 C C . ALA B 1 174 ? 7.586 24.203 6.699 1 91.12 174 ALA B C 1
ATOM 2798 O O . ALA B 1 174 ? 6.535 24.547 6.148 1 91.12 174 ALA B O 1
ATOM 2799 N N . ILE B 1 175 ? 8.422 23.297 6.199 1 93.25 175 ILE B N 1
ATOM 2800 C CA . ILE B 1 175 ? 8.102 22.578 4.969 1 93.25 175 ILE B CA 1
ATOM 2801 C C . ILE B 1 175 ? 6.82 21.781 5.164 1 93.25 175 ILE B C 1
ATOM 2803 O O . ILE B 1 175 ? 5.898 21.844 4.348 1 93.25 175 ILE B O 1
ATOM 2807 N N . PHE B 1 176 ? 6.703 21.062 6.281 1 95.19 176 PHE B N 1
ATOM 2808 C CA . PHE B 1 176 ? 5.527 20.234 6.555 1 95.19 176 PHE B CA 1
ATOM 2809 C C . PHE B 1 176 ? 4.285 21.109 6.715 1 95.19 176 PHE B C 1
ATOM 2811 O O . PHE B 1 176 ? 3.221 20.781 6.184 1 95.19 176 PHE B O 1
ATOM 2818 N N . GLU B 1 177 ? 4.488 22.172 7.414 1 93 177 GLU B N 1
ATOM 2819 C CA . GLU B 1 177 ? 3.367 23.094 7.598 1 93 177 GLU B CA 1
ATOM 2820 C C . GLU B 1 177 ? 2.861 23.625 6.258 1 93 177 GLU B C 1
ATOM 2822 O O . GLU B 1 177 ? 1.651 23.703 6.035 1 93 177 GLU B O 1
ATOM 2827 N N . HIS B 1 178 ? 3.768 23.969 5.441 1 92.69 178 HIS B N 1
ATOM 2828 C CA . HIS B 1 178 ? 3.363 24.453 4.129 1 92.69 178 HIS B CA 1
ATOM 2829 C C . HIS B 1 178 ? 2.588 23.391 3.361 1 92.69 178 HIS B C 1
ATOM 2831 O O . HIS B 1 178 ? 1.531 23.672 2.793 1 92.69 178 HIS B O 1
ATOM 2837 N N . ILE B 1 179 ? 3.094 22.203 3.381 1 95.25 179 ILE B N 1
ATOM 2838 C CA . ILE B 1 179 ? 2.447 21.109 2.656 1 95.25 179 ILE B CA 1
ATOM 2839 C C . ILE B 1 179 ? 1.028 20.906 3.18 1 95.25 179 ILE B C 1
ATOM 2841 O O . ILE B 1 179 ? 0.066 20.938 2.408 1 95.25 179 ILE B O 1
ATOM 2845 N N . VAL B 1 180 ? 0.84 20.766 4.469 1 95.81 180 VAL B N 1
ATOM 2846 C CA . VAL B 1 180 ? -0.452 20.422 5.047 1 95.81 180 VAL B CA 1
ATOM 2847 C C . VAL B 1 180 ? -1.43 21.578 4.875 1 95.81 180 VAL B C 1
ATOM 2849 O O . VAL B 1 180 ? -2.621 21.359 4.645 1 95.81 180 VAL B O 1
ATOM 2852 N N . THR B 1 181 ? -0.875 22.766 4.965 1 92.56 181 THR B N 1
ATOM 2853 C CA . THR B 1 181 ? -1.783 23.906 4.891 1 92.56 181 THR B CA 1
ATOM 2854 C C . THR B 1 181 ? -2.168 24.188 3.441 1 92.56 181 THR B C 1
ATOM 2856 O O . THR B 1 181 ? -3.172 24.859 3.182 1 92.56 181 THR B O 1
ATOM 2859 N N . SER B 1 182 ? -1.383 23.703 2.473 1 92.75 182 SER B N 1
ATOM 2860 C CA . SER B 1 182 ? -1.71 23.906 1.064 1 92.75 182 SER B CA 1
ATOM 2861 C C . SER B 1 182 ? -2.727 22.875 0.58 1 92.75 182 SER B C 1
ATOM 2863 O O . SER B 1 182 ? -3.266 23 -0.521 1 92.75 182 SER B O 1
ATOM 2865 N N . PHE B 1 183 ? -3.037 21.859 1.355 1 95.56 183 PHE B N 1
ATOM 2866 C CA . PHE B 1 183 ? -3.938 20.781 0.958 1 95.56 183 PHE B CA 1
ATOM 2867 C C . PHE B 1 183 ? -5.355 21.312 0.77 1 95.56 183 PHE B C 1
ATOM 2869 O O . PHE B 1 183 ? -5.875 22.031 1.623 1 95.56 183 PHE B O 1
ATOM 2876 N N . ARG B 1 184 ? -5.891 20.953 -0.433 1 93.44 184 ARG B N 1
ATOM 2877 C CA . ARG B 1 184 ? -7.281 21.281 -0.721 1 93.44 184 ARG B CA 1
ATOM 2878 C C . ARG B 1 184 ? -8.039 20.062 -1.241 1 93.44 184 ARG B C 1
ATOM 2880 O O . ARG B 1 184 ? -7.523 19.312 -2.072 1 93.44 184 ARG B O 1
ATOM 2887 N N . LEU B 1 185 ? -9.211 19.891 -0.652 1 93.56 185 LEU B N 1
ATOM 2888 C CA . LEU B 1 185 ? -10.109 18.828 -1.096 1 93.56 185 LEU B CA 1
ATOM 2889 C C . LEU B 1 185 ? -11.359 19.422 -1.749 1 93.56 185 LEU B C 1
ATOM 2891 O O . LEU B 1 185 ? -12.062 20.234 -1.142 1 93.56 185 LEU B O 1
ATOM 2895 N N . GLY B 1 186 ? -11.539 18.953 -3.047 1 86.56 186 GLY B N 1
ATOM 2896 C CA . GLY B 1 186 ? -12.648 19.516 -3.807 1 86.56 186 GLY B CA 1
ATOM 2897 C C . GLY B 1 186 ? -13.906 18.672 -3.729 1 86.56 186 GLY B C 1
ATOM 2898 O O . GLY B 1 186 ? -13.844 17.484 -3.398 1 86.56 186 GLY B O 1
#

Nearest PDB structures (foldseek):
  8z9d-assembly1_PP  TM=5.564E-01  e=1.689E-05  Spinacia oleracea
  5zx9-assembly1_A  TM=4.192E-01  e=3.221E-03  Mycobacterium tuberculosis H37Rv
  3lyd-assembly1_A  TM=3.727E-01  e=5.324E-03  Jonesia denitrificans DSM 20603
  6hoo-assembly1_B  TM=4.370E-01  e=4.205E-02  Klebsiella pneumoniae
  4gn2-assembly1_A  TM=3.057E-01  e=2.690E-02  Pseudomonas aeruginosa

Radius of gyration: 23.52 Å; Cα contacts (8 Å, |Δi|>4): 702; chains: 2; bounding box: 41×75×62 Å

Solvent-accessible surface area (backbone atoms only — not comparable to full-atom values): 20529 Å² total; per-residue (Å²): 130,82,79,72,80,54,65,66,60,56,51,27,48,53,32,44,73,72,74,38,82,56,75,61,83,53,94,58,54,36,77,48,71,49,88,91,45,62,45,34,32,38,42,55,58,82,41,46,78,38,76,29,37,70,18,70,22,43,38,38,26,34,84,92,48,79,34,33,33,37,44,41,50,45,68,55,69,58,90,87,48,56,64,64,58,54,49,52,47,43,73,71,29,53,62,45,75,56,81,52,26,74,70,61,58,72,59,59,72,90,53,52,45,76,46,79,42,75,55,95,88,39,63,34,41,33,34,36,34,54,41,52,43,65,27,50,85,64,47,73,46,49,30,42,33,48,27,26,34,36,73,54,95,63,26,30,44,30,44,39,32,38,31,47,47,93,72,60,44,72,68,50,49,49,52,49,50,50,28,47,69,46,51,43,79,107,131,81,78,73,80,53,64,64,61,55,51,29,47,52,31,45,72,74,73,39,81,54,75,61,79,54,93,58,53,35,78,48,72,49,89,91,44,61,46,34,32,38,42,55,58,83,40,46,79,40,75,28,40,72,17,72,22,43,38,39,26,34,85,92,51,79,35,33,35,36,44,43,51,45,69,55,69,56,90,88,49,55,66,63,58,56,50,50,46,42,73,70,29,52,61,46,78,50,84,55,23,73,71,62,58,73,60,58,73,89,53,52,45,75,47,80,42,74,54,95,88,39,63,36,41,33,34,36,33,57,42,53,43,63,25,49,85,63,46,72,46,50,29,43,32,47,27,27,36,35,74,54,96,64,28,30,46,30,43,39,31,39,29,45,48,93,72,60,43,73,67,50,49,50,52,50,50,49,27,47,70,46,51,43,79,109